Protein 6W2O (pdb70)

Solvent-accessible surface area: 13894 Å² total; per-residue (Å²): 89,118,50,160,32,59,58,0,12,80,1,0,29,113,34,84,14,78,1,0,0,0,2,0,27,126,2,14,4,139,4,0,61,35,20,116,64,13,94,82,191,32,46,43,43,41,28,0,4,75,59,24,108,36,0,9,82,0,2,37,9,0,24,184,108,6,65,4,1,0,0,23,4,19,16,33,26,2,7,0,0,25,29,24,44,11,89,16,65,76,48,116,91,56,33,32,72,9,138,84,37,1,94,80,102,62,9,8,85,171,18,64,62,10,87,20,92,141,65,0,10,38,3,0,63,1,0,98,65,0,87,186,99,8,73,5,74,6,0,0,0,0,18,0,0,0,0,0,0,0,0,0,32,0,0,31,7,4,48,33,109,92,4,59,113,0,62,46,18,4,125,105,114,51,140,5,0,34,115,0,0,34,26,0,1,78,0,0,37,37,1,0,23,18,0,80,93,9,10,4,25,0,0,1,0,28,9,32,56,2,48,44,14,55,89,56,37,5,137,60,6,1,28,105,2,1,52,105,0,10,126,47,9,126,30,39,155,35,82,84,46,13,0,0,0,5,15,8,72,56,13,10,90,27,2,111,42,11,5,111,6,50,6,10,0,1,3,3,10,102,90,22,81,2,56,46,0,12,168,84,0,50,33,81,2,0,0,4,0,8,1,40,7,76,24,1,115,36,59,65,121,42,0,40,64,13,0,20,126,2,3,61,33,4,10,78,28,41,86,56,44,60,36,2,2,0,0,3,2,3,90,5,3,34,63,107,8,64,26,57,32,0,57,44,0,0,67,15,0,26,70,73,0,105,125

Structure (mmCIF, N/CA/C/O backbone):
data_6W2O
#
_entry.id   6W2O
#
_cell.length_a   103.690
_cell.length_b   103.690
_cell.length_c   74.720
_cell.angle_alpha   90.000
_cell.angle_beta   90.000
_cell.angle_gamma   120.000
#
_symmetry.space_group_name_H-M   'P 31 2 1'
#
loop_
_entity.id
_entity.type
_entity.pdbx_description
1 polymer 'Uroporphyrinogen decarboxylase'
2 non-polymer 1,2-ETHANEDIOL
3 non-polymer 'SULFATE ION'
4 non-polymer 'CHLORIDE ION'
5 water water
#
loop_
_atom_site.group_PDB
_atom_site.id
_atom_site.type_symbol
_atom_site.label_atom_id
_atom_site.label_alt_id
_atom_site.label_comp_id
_atom_site.label_asym_id
_atom_site.label_entity_id
_atom_site.label_seq_id
_atom_site.pdbx_PDB_ins_code
_atom_site.Cartn_x
_atom_site.Cartn_y
_atom_site.Cartn_z
_atom_site.occupancy
_atom_site.B_iso_or_equiv
_atom_site.auth_seq_id
_atom_site.auth_comp_id
_atom_site.auth_asym_id
_atom_site.auth_atom_id
_atom_site.pdbx_PDB_model_num
ATOM 1 N N . SER A 1 11 ? 16.209 -50.161 16.135 1.00 69.77 3 SER A N 1
ATOM 2 C CA . SER A 1 11 ? 16.983 -49.907 14.926 1.00 68.23 3 SER A CA 1
ATOM 3 C C . SER A 1 11 ? 16.850 -48.455 14.491 1.00 63.76 3 SER A C 1
ATOM 4 O O . SER A 1 11 ? 15.744 -47.916 14.448 1.00 60.50 3 SER A O 1
ATOM 7 N N . PRO A 1 12 ? 17.975 -47.820 14.167 1.00 48.22 4 PRO A N 1
ATOM 8 C CA . PRO A 1 12 ? 17.921 -46.426 13.715 1.00 45.55 4 PRO A CA 1
ATOM 9 C C . PRO A 1 12 ? 17.203 -46.302 12.380 1.00 45.56 4 PRO A C 1
ATOM 10 O O . PRO A 1 12 ? 17.305 -47.172 11.510 1.00 36.12 4 PRO A O 1
ATOM 14 N N . LEU A 1 13 ? 16.470 -45.203 12.233 1.00 43.01 5 LEU A N 1
ATOM 15 C CA . LEU A 1 13 ? 15.705 -44.937 11.021 1.00 41.00 5 LEU A CA 1
ATOM 16 C C . LEU A 1 13 ? 16.651 -44.590 9.876 1.00 39.81 5 LEU A C 1
ATOM 17 O O . LEU A 1 13 ? 17.456 -43.658 9.990 1.00 38.91 5 LEU A O 1
ATOM 22 N N . ARG A 1 14 ? 16.556 -45.339 8.774 1.00 32.40 6 ARG A N 1
ATOM 23 C CA . ARG A 1 14 ? 17.466 -45.159 7.646 1.00 35.47 6 ARG A CA 1
ATOM 24 C C . ARG A 1 14 ? 16.938 -44.183 6.603 1.00 35.84 6 ARG A C 1
ATOM 25 O O . ARG A 1 14 ? 17.734 -43.520 5.925 1.00 48.72 6 ARG A O 1
ATOM 33 N N . ASN A 1 15 ? 15.621 -44.079 6.456 1.00 31.35 7 ASN A N 1
ATOM 34 C CA . ASN A 1 15 ? 14.986 -43.099 5.582 1.00 23.66 7 ASN A CA 1
ATOM 35 C C . ASN A 1 15 ? 14.086 -42.255 6.472 1.00 25.85 7 ASN A C 1
ATOM 36 O O . ASN A 1 15 ? 13.036 -42.730 6.914 1.00 29.56 7 ASN A O 1
ATOM 41 N N . ASP A 1 16 ? 14.496 -41.011 6.739 1.00 23.03 8 ASP A N 1
ATOM 42 C CA . ASP A 1 16 ? 13.660 -40.081 7.490 1.00 28.90 8 ASP A CA 1
ATOM 43 C C . ASP A 1 16 ? 13.251 -38.876 6.642 1.00 29.52 8 ASP A C 1
ATOM 44 O O . ASP A 1 16 ? 12.976 -37.800 7.174 1.00 27.59 8 ASP A O 1
ATOM 49 N N . ARG A 1 17 ? 13.201 -39.055 5.317 1.00 22.59 9 ARG A N 1
ATOM 50 C CA . ARG A 1 17 ? 12.727 -38.004 4.417 1.00 22.44 9 ARG A CA 1
ATOM 51 C C . ARG A 1 17 ? 11.414 -37.408 4.881 1.00 23.68 9 ARG A C 1
ATOM 52 O O . ARG A 1 17 ? 11.237 -36.184 4.874 1.00 21.99 9 ARG A O 1
ATOM 60 N N . LEU A 1 18 ? 10.443 -38.278 5.187 1.00 20.08 10 LEU A N 1
ATOM 61 C CA . LEU A 1 18 ? 9.132 -37.814 5.617 1.00 20.51 10 LEU A CA 1
ATOM 62 C C . LEU A 1 18 ? 9.256 -36.873 6.805 1.00 23.47 10 LEU A C 1
ATOM 63 O O . LEU A 1 18 ? 8.691 -35.774 6.801 1.00 22.77 10 LEU A O 1
ATOM 68 N N . LEU A 1 19 ? 10.005 -37.291 7.832 1.00 21.06 11 LEU A N 1
ATOM 69 C CA . LEU A 1 19 ? 10.057 -36.512 9.062 1.00 21.86 11 LEU A CA 1
ATOM 70 C C . LEU A 1 19 ? 10.738 -35.169 8.835 1.00 23.98 11 LEU A C 1
ATOM 71 O O . LEU A 1 19 ? 10.271 -34.142 9.336 1.00 25.02 11 LEU A O 1
ATOM 76 N N . ARG A 1 20 ? 11.828 -35.156 8.064 1.00 21.36 12 ARG A N 1
ATOM 77 C CA . ARG A 1 20 ? 12.507 -33.902 7.762 1.00 22.25 12 ARG A CA 1
ATOM 78 C C . ARG A 1 20 ? 11.598 -32.954 6.987 1.00 22.29 12 ARG A C 1
ATOM 79 O O . ARG A 1 20 ? 11.507 -31.765 7.312 1.00 21.99 12 ARG A O 1
ATOM 87 N N . ALA A 1 21 ? 10.913 -33.464 5.960 1.00 21.91 13 ALA A N 1
ATOM 88 C CA . ALA A 1 21 ? 10.009 -32.615 5.186 1.00 21.63 13 ALA A CA 1
ATOM 89 C C . ALA A 1 21 ? 8.887 -32.048 6.052 1.00 20.09 13 ALA A C 1
ATOM 90 O O . ALA A 1 21 ? 8.549 -30.866 5.936 1.00 20.56 13 ALA A O 1
ATOM 92 N N . LEU A 1 22 ? 8.295 -32.876 6.921 1.00 18.35 14 LEU A N 1
ATOM 93 C CA . LEU A 1 22 ? 7.257 -32.377 7.820 1.00 21.31 14 LEU A CA 1
ATOM 94 C C . LEU A 1 22 ? 7.771 -31.294 8.762 1.00 23.99 14 LEU A C 1
ATOM 95 O O . LEU A 1 22 ? 6.972 -30.494 9.260 1.00 22.46 14 LEU A O 1
ATOM 100 N N . ARG A 1 23 ? 9.077 -31.253 9.026 1.00 21.07 15 ARG A N 1
ATOM 101 C CA . ARG A 1 23 ? 9.684 -30.216 9.850 1.00 24.62 15 ARG A CA 1
ATOM 102 C C . ARG A 1 23 ? 10.255 -29.069 9.023 1.00 26.81 15 ARG A C 1
ATOM 103 O O . ARG A 1 23 ? 10.966 -28.214 9.569 1.00 28.37 15 ARG A O 1
ATOM 111 N N . ARG A 1 24 ? 9.969 -29.042 7.718 1.00 25.98 16 ARG A N 1
ATOM 112 C CA . ARG A 1 24 ? 10.485 -28.022 6.806 1.00 26.38 16 ARG A CA 1
ATOM 113 C C . ARG A 1 24 ? 12.013 -28.007 6.787 1.00 25.87 16 ARG A C 1
ATOM 114 O O . ARG A 1 24 ? 12.638 -26.959 6.619 1.00 29.73 16 ARG A O 1
ATOM 122 N N . GLU A 1 25 ? 12.631 -29.210 6.938 1.00 25.56 17 GLU A N 1
ATOM 123 C CA . GLU A 1 25 ? 14.070 -29.390 6.841 1.00 26.71 17 GLU A CA 1
ATOM 124 C C . GLU A 1 25 ? 14.440 -29.968 5.477 1.00 26.11 17 GLU A C 1
ATOM 125 O O . GLU A 1 25 ? 13.675 -30.755 4.908 1.00 25.57 17 GLU A O 1
ATOM 131 N N . PRO A 1 26 ? 15.599 -29.597 4.925 1.00 24.64 18 PRO A N 1
ATOM 132 C CA . PRO A 1 26 ? 15.917 -29.982 3.541 1.00 25.05 18 PRO A CA 1
ATOM 133 C C . PRO A 1 26 ? 16.109 -31.483 3.377 1.00 27.19 18 PRO A C 1
ATOM 134 O O . PRO A 1 26 ? 16.636 -32.168 4.257 1.00 28.09 18 PRO A O 1
ATOM 138 N N . VAL A 1 27 ? 15.680 -31.993 2.217 1.00 22.50 19 VAL A N 1
ATOM 139 C CA . VAL A 1 27 ? 15.815 -33.410 1.888 1.00 23.22 19 VAL A CA 1
ATOM 140 C C . VAL A 1 27 ? 16.369 -33.560 0.475 1.00 23.60 19 VAL A C 1
ATOM 141 O O . VAL A 1 27 ? 16.449 -32.603 -0.294 1.00 25.00 19 VAL A O 1
ATOM 145 N N . ASP A 1 28 ? 16.727 -34.804 0.134 1.00 21.76 20 ASP A N 1
ATOM 146 C CA . ASP A 1 28 ? 17.363 -35.082 -1.150 1.00 24.08 20 ASP A CA 1
ATOM 147 C C . ASP A 1 28 ? 16.347 -35.193 -2.278 1.00 22.25 20 ASP A C 1
ATOM 148 O O . ASP A 1 28 ? 16.674 -34.929 -3.440 1.00 22.39 20 ASP A O 1
ATOM 153 N N . CYS A 1 29 ? 15.127 -35.597 -1.956 1.00 20.83 21 CYS A N 1
ATOM 154 C CA . CYS A 1 29 ? 14.018 -35.561 -2.896 1.00 23.97 21 CYS A CA 1
ATOM 155 C C . CYS A 1 29 ? 12.749 -35.594 -2.063 1.00 20.37 21 CYS A C 1
ATOM 156 O O . CYS A 1 29 ? 12.781 -35.846 -0.854 1.00 20.84 21 CYS A O 1
ATOM 159 N N . THR A 1 30 ? 11.637 -35.325 -2.712 1.00 17.73 22 THR A N 1
ATOM 160 C CA . THR A 1 30 ? 10.403 -35.142 -1.964 1.00 17.27 22 THR A CA 1
ATOM 161 C C . THR A 1 30 ? 9.844 -36.496 -1.561 1.00 19.32 22 THR A C 1
ATOM 162 O O . THR A 1 30 ? 9.748 -37.392 -2.404 1.00 18.21 22 THR A O 1
ATOM 166 N N . PRO A 1 31 ? 9.490 -36.689 -0.293 1.00 14.96 23 PRO A N 1
ATOM 167 C CA . PRO A 1 31 ? 8.913 -37.969 0.116 1.00 15.53 23 PRO A CA 1
ATOM 168 C C . PRO A 1 31 ? 7.479 -38.099 -0.362 1.00 17.71 23 PRO A C 1
ATOM 169 O O . PRO A 1 31 ? 6.775 -37.102 -0.561 1.00 17.61 23 PRO A O 1
ATOM 173 N N . VAL A 1 32 ? 7.041 -39.349 -0.524 1.00 16.10 24 VAL A N 1
ATOM 174 C CA . VAL A 1 32 ? 5.663 -39.632 -0.917 1.00 13.61 24 VAL A CA 1
ATOM 175 C C . VAL A 1 32 ? 5.128 -40.805 -0.111 1.00 15.74 24 VAL A C 1
ATOM 176 O O . VAL A 1 32 ? 5.810 -41.817 0.081 1.00 16.58 24 VAL A O 1
ATOM 180 N N . TRP A 1 33 ? 3.896 -40.657 0.368 1.00 15.19 25 TRP A N 1
ATOM 181 C CA . TRP A 1 33 ? 3.078 -41.790 0.778 1.00 13.91 25 TRP A CA 1
ATOM 182 C C . TRP A 1 33 ? 1.673 -41.504 0.277 1.00 14.47 25 TRP A C 1
ATOM 183 O O . TRP A 1 33 ? 1.384 -40.394 -0.158 1.00 15.17 25 TRP A O 1
ATOM 194 N N . LEU A 1 34 ? 0.814 -42.525 0.261 1.00 14.56 26 LEU A N 1
ATOM 195 C CA . LEU A 1 34 ? -0.469 -42.410 -0.433 1.00 14.19 26 LEU A CA 1
ATOM 196 C C . LEU A 1 34 ? -1.611 -42.832 0.471 1.00 14.29 26 LEU A C 1
ATOM 197 O O . LEU A 1 34 ? -1.578 -43.920 1.055 1.00 16.62 26 LEU A O 1
ATOM 202 N N . MET A 1 35 ? -2.649 -42.004 0.534 1.00 16.87 27 MET A N 1
ATOM 203 C CA A MET A 1 35 ? -3.842 -42.345 1.306 0.63 17.27 27 MET A CA 1
ATOM 204 C CA B MET A 1 35 ? -3.791 -42.378 1.349 0.37 17.05 27 MET A CA 1
ATOM 205 C C . MET A 1 35 ? -4.417 -43.665 0.816 1.00 15.49 27 MET A C 1
ATOM 206 O O . MET A 1 35 ? -4.580 -43.857 -0.398 1.00 16.30 27 MET A O 1
ATOM 215 N N . ARG A 1 36 ? -4.713 -44.565 1.753 1.00 16.68 28 ARG A N 1
ATOM 216 C CA . ARG A 1 36 ? -5.244 -45.903 1.475 1.00 15.90 28 ARG A CA 1
ATOM 217 C C . ARG A 1 36 ? -4.251 -46.720 0.655 1.00 14.54 28 ARG A C 1
ATOM 218 O O . ARG A 1 36 ? -4.636 -47.585 -0.136 1.00 17.41 28 ARG A O 1
ATOM 226 N N . GLN A 1 37 ? -2.951 -46.494 0.881 1.00 14.86 29 GLN A N 1
ATOM 227 C CA . GLN A 1 37 ? -1.963 -47.353 0.228 1.00 12.81 29 GLN A CA 1
ATOM 228 C C . GLN A 1 37 ? -2.105 -48.821 0.631 1.00 15.41 29 GLN A C 1
ATOM 229 O O . GLN A 1 37 ? -1.693 -49.698 -0.135 1.00 16.61 29 GLN A O 1
ATOM 235 N N . ALA A 1 38 ? -2.699 -49.117 1.791 1.00 15.01 30 ALA A N 1
ATOM 236 C CA . ALA A 1 38 ? -3.208 -50.454 2.082 1.00 15.00 30 ALA A CA 1
ATOM 237 C C . ALA A 1 38 ? -4.690 -50.465 1.741 1.00 16.11 30 ALA A C 1
ATOM 238 O O . ALA A 1 38 ? -5.494 -49.810 2.417 1.00 19.52 30 ALA A O 1
ATOM 240 N N . GLY A 1 39 ? -5.051 -51.174 0.677 1.00 14.55 31 GLY A N 1
ATOM 241 C CA . GLY A 1 39 ? -6.434 -51.174 0.236 1.00 16.01 31 GLY A CA 1
ATOM 242 C C . GLY A 1 39 ? -6.657 -52.191 -0.856 1.00 16.03 31 GLY A C 1
ATOM 243 O O . GLY A 1 39 ? -5.726 -52.848 -1.329 1.00 16.02 31 GLY A O 1
ATOM 244 N N . ARG A 1 40 ? -7.925 -52.285 -1.272 1.00 15.29 32 ARG A N 1
ATOM 245 C CA . ARG A 1 40 ? -8.382 -53.313 -2.190 1.00 16.13 32 ARG A CA 1
ATOM 246 C C . ARG A 1 40 ? -7.794 -53.202 -3.587 1.00 16.84 32 ARG A C 1
ATOM 247 O O . ARG A 1 40 ? -7.940 -54.155 -4.355 1.00 18.06 32 ARG A O 1
ATOM 255 N N . TYR A 1 41 ? -7.158 -52.088 -3.958 1.00 14.77 33 TYR A N 1
ATOM 256 C CA . TYR A 1 41 ? -6.481 -52.069 -5.250 1.00 16.33 33 TYR A CA 1
ATOM 257 C C . TYR A 1 41 ? -5.324 -53.062 -5.285 1.00 18.18 33 TYR A C 1
ATOM 258 O O . TYR A 1 41 ? -4.841 -53.393 -6.374 1.00 19.29 33 TYR A O 1
ATOM 267 N N . LEU A 1 42 ? -4.872 -53.543 -4.123 1.00 15.22 34 LEU A N 1
ATOM 268 C CA . LEU A 1 42 ? -3.851 -54.587 -4.063 1.00 15.46 34 LEU A CA 1
ATOM 269 C C . LEU A 1 42 ? -4.500 -55.965 -4.008 1.00 14.09 34 LEU A C 1
ATOM 270 O O . LEU A 1 42 ? -5.289 -56.233 -3.084 1.00 14.59 34 LEU A O 1
ATOM 275 N N . PRO A 1 43 ? -4.203 -56.862 -4.947 1.00 13.50 35 PRO A N 1
ATOM 276 C CA . PRO A 1 43 ? -4.720 -58.236 -4.841 1.00 15.33 35 PRO A CA 1
ATOM 277 C C . PRO A 1 43 ? -4.409 -58.893 -3.510 1.00 14.70 35 PRO A C 1
ATOM 278 O O . PRO A 1 43 ? -5.245 -59.641 -2.982 1.00 16.43 35 PRO A O 1
ATOM 282 N N . GLU A 1 44 ? -3.234 -58.615 -2.934 1.00 15.35 36 GLU A N 1
ATOM 283 C CA . GLU A 1 44 ? -2.876 -59.282 -1.687 1.00 14.99 36 GLU A CA 1
ATOM 284 C C . GLU A 1 44 ? -3.689 -58.761 -0.516 1.00 14.87 36 GLU A C 1
ATOM 285 O O . GLU A 1 44 ? -3.903 -59.499 0.456 1.00 15.55 36 GLU A O 1
ATOM 291 N N . TYR A 1 45 ? -4.155 -57.511 -0.583 1.00 13.58 37 TYR A N 1
ATOM 292 C CA . TYR A 1 45 ? -5.090 -57.024 0.423 1.00 13.37 37 TYR A CA 1
ATOM 293 C C . TYR A 1 45 ? -6.395 -57.786 0.329 1.00 15.53 37 TYR A C 1
ATOM 294 O O . TYR A 1 45 ? -6.946 -58.213 1.345 1.00 15.91 37 TYR A O 1
ATOM 303 N N . ARG A 1 46 ? -6.911 -57.956 -0.889 1.00 14.08 38 ARG A N 1
ATOM 304 C CA A ARG A 1 46 ? -8.153 -58.697 -1.047 0.57 12.61 38 ARG A CA 1
ATOM 305 C CA B ARG A 1 46 ? -8.153 -58.700 -1.051 0.43 13.63 38 ARG A CA 1
ATOM 306 C C . ARG A 1 46 ? -7.998 -60.125 -0.539 1.00 15.60 38 ARG A C 1
ATOM 307 O O . ARG A 1 46 ? -8.908 -60.668 0.095 1.00 16.20 38 ARG A O 1
ATOM 322 N N . ALA A 1 47 ? -6.837 -60.739 -0.790 1.00 15.51 39 ALA A N 1
ATOM 323 C CA . ALA A 1 47 ? -6.605 -62.104 -0.316 1.00 16.03 39 ALA A CA 1
ATOM 324 C C . ALA A 1 47 ? -6.584 -62.169 1.206 1.00 16.06 39 ALA A C 1
ATOM 325 O O . ALA A 1 47 ? -7.198 -63.058 1.808 1.00 17.59 39 ALA A O 1
ATOM 327 N N . THR A 1 48 ? -5.880 -61.232 1.845 1.00 15.60 40 THR A N 1
ATOM 328 C CA . THR A 1 48 ? -5.852 -61.193 3.303 1.00 16.36 40 THR A CA 1
ATOM 329 C C . THR A 1 48 ? -7.244 -60.967 3.865 1.00 16.01 40 THR A C 1
ATOM 330 O O . THR A 1 48 ? -7.644 -61.624 4.837 1.00 17.35 40 THR A O 1
ATOM 334 N N . ARG A 1 49 ? -8.005 -60.057 3.248 1.00 14.38 41 ARG A N 1
ATOM 335 C CA . ARG A 1 49 ? -9.355 -59.762 3.713 1.00 14.26 41 ARG A CA 1
ATOM 336 C C . ARG A 1 49 ? -10.270 -60.978 3.579 1.00 16.58 41 ARG A C 1
ATOM 337 O O . ARG A 1 49 ? -11.075 -61.250 4.478 1.00 18.47 41 ARG A O 1
ATOM 345 N N . ALA A 1 50 ? -10.151 -61.739 2.486 1.00 16.28 42 ALA A N 1
ATOM 346 C CA . ALA A 1 50 ? -11.000 -62.916 2.315 1.00 16.52 42 ALA A CA 1
ATOM 347 C C . ALA A 1 50 ? -10.694 -63.980 3.356 1.00 19.02 42 ALA A C 1
ATOM 348 O O . ALA A 1 50 ? -11.602 -64.677 3.834 1.00 19.65 42 ALA A O 1
ATOM 350 N N . LYS A 1 51 ? -9.418 -64.125 3.706 1.00 16.70 43 LYS A N 1
ATOM 351 C CA . LYS A 1 51 ? -9.015 -65.123 4.690 1.00 17.82 43 LYS A CA 1
ATOM 352 C C . LYS A 1 51 ? -9.376 -64.685 6.100 1.00 17.61 43 LYS A C 1
ATOM 353 O O . LYS A 1 51 ? -9.802 -65.511 6.920 1.00 18.79 43 LYS A O 1
ATOM 359 N N . ALA A 1 52 ? -9.205 -63.394 6.405 1.00 14.97 44 ALA A N 1
ATOM 360 C CA . ALA A 1 52 ? -9.493 -62.915 7.756 1.00 17.17 44 ALA A CA 1
ATOM 361 C C . ALA A 1 52 ? -10.995 -62.868 8.009 1.00 17.17 44 ALA A C 1
ATOM 362 O O . ALA A 1 52 ? -11.477 -63.362 9.032 1.00 17.11 44 ALA A O 1
ATOM 364 N N . GLY A 1 53 ? -11.753 -62.258 7.101 1.00 18.04 45 GLY A N 1
ATOM 365 C CA . GLY A 1 53 ? -13.198 -62.387 7.088 1.00 15.80 45 GLY A CA 1
ATOM 366 C C . GLY A 1 53 ? -13.977 -61.099 7.202 1.00 19.26 45 GLY A C 1
ATOM 367 O O . GLY A 1 53 ? -15.187 -61.101 6.922 1.00 20.97 45 GLY A O 1
ATOM 368 N N . SER A 1 54 ? -13.343 -60.012 7.625 1.00 16.28 46 SER A N 1
ATOM 369 C CA . SER A 1 54 ? -14.020 -58.731 7.790 1.00 18.44 46 SER A CA 1
ATOM 370 C C . SER A 1 54 ? -12.944 -57.687 8.014 1.00 16.07 46 SER A C 1
ATOM 371 O O . SER A 1 54 ? -11.790 -58.016 8.298 1.00 15.31 46 SER A O 1
ATOM 374 N N . PHE A 1 55 ? -13.337 -56.415 7.890 1.00 17.30 47 PHE A N 1
ATOM 375 C CA . PHE A 1 55 ? -12.416 -55.340 8.232 1.00 15.86 47 PHE A CA 1
ATOM 376 C C . PHE A 1 55 ? -11.964 -55.444 9.690 1.00 14.92 47 PHE A C 1
ATOM 377 O O . PHE A 1 55 ? -10.769 -55.341 9.983 1.00 15.36 47 PHE A O 1
ATOM 385 N N . LEU A 1 56 ? -12.909 -55.647 10.615 1.00 14.95 48 LEU A N 1
ATOM 386 C CA . LEU A 1 56 ? -12.536 -55.732 12.026 1.00 15.65 48 LEU A CA 1
ATOM 387 C C . LEU A 1 56 ? -11.658 -56.946 12.319 1.00 15.85 48 LEU A C 1
ATOM 388 O O . LEU A 1 56 ? -10.796 -56.879 13.200 1.00 16.28 48 LEU A O 1
ATOM 393 N N . ALA A 1 57 ? -11.849 -58.057 11.601 1.00 15.45 49 ALA A N 1
ATOM 394 C CA . ALA A 1 57 ? -10.963 -59.204 11.798 1.00 13.60 49 ALA A CA 1
ATOM 395 C C . ALA A 1 57 ? -9.519 -58.884 11.423 1.00 14.19 49 ALA A C 1
ATOM 396 O O . ALA A 1 57 ? -8.590 -59.539 11.922 1.00 16.94 49 ALA A O 1
ATOM 398 N N . MET A 1 58 ? -9.305 -57.903 10.547 1.00 14.75 50 MET A N 1
ATOM 399 C CA . MET A 1 58 ? -7.951 -57.460 10.246 1.00 15.56 50 MET A CA 1
ATOM 400 C C . MET A 1 58 ? -7.477 -56.388 11.217 1.00 14.78 50 MET A C 1
ATOM 401 O O . MET A 1 58 ? -6.361 -56.470 11.750 1.00 16.94 50 MET A O 1
ATOM 406 N N . ALA A 1 59 ? -8.321 -55.381 11.468 1.00 14.32 51 ALA A N 1
ATOM 407 C CA . ALA A 1 59 ? -7.905 -54.224 12.256 1.00 14.14 51 ALA A CA 1
ATOM 408 C C . ALA A 1 59 ? -7.701 -54.550 13.735 1.00 16.18 51 ALA A C 1
ATOM 409 O O . ALA A 1 59 ? 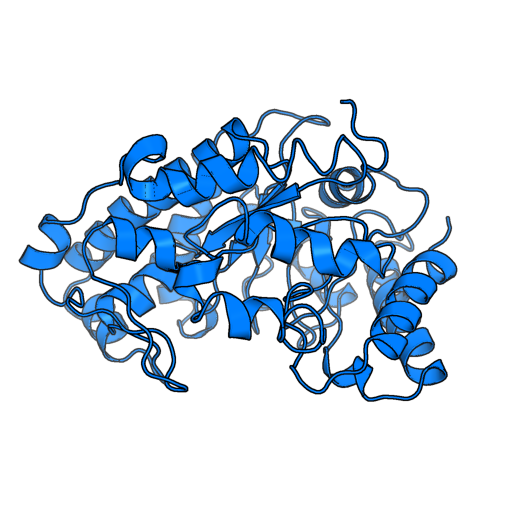-6.872 -53.909 14.388 1.00 17.06 51 ALA A O 1
ATOM 411 N N . LYS A 1 60 ? -8.413 -55.536 14.276 1.00 16.02 52 LYS A N 1
ATOM 412 C CA . LYS A 1 60 ? -8.314 -55.842 15.699 1.00 14.83 52 LYS A CA 1
ATOM 413 C C . LYS A 1 60 ? -7.325 -56.955 15.995 1.00 16.14 52 LYS A C 1
ATOM 414 O O . LYS A 1 60 ? -7.248 -57.410 17.142 1.00 16.18 52 LYS A O 1
ATOM 420 N N . ASN A 1 61 ? -6.558 -57.393 15.001 1.00 16.16 53 ASN A N 1
ATOM 421 C CA A ASN A 1 61 ? -5.583 -58.452 15.211 0.74 15.30 53 ASN A CA 1
ATOM 422 C CA B ASN A 1 61 ? -5.588 -58.481 15.144 0.26 16.57 53 ASN A CA 1
ATOM 423 C C . ASN A 1 61 ? -4.213 -57.943 14.772 1.00 16.40 53 ASN A C 1
ATOM 424 O O . ASN A 1 61 ? -3.938 -57.793 13.566 1.00 17.15 53 ASN A O 1
ATOM 433 N N . PRO A 1 62 ? -3.336 -57.629 15.740 1.00 15.57 54 PRO A N 1
ATOM 434 C CA . PRO A 1 62 ? -2.085 -56.912 15.422 1.00 15.71 54 PRO A CA 1
ATOM 435 C C . PRO A 1 62 ? -1.257 -57.512 14.309 1.00 18.95 54 PRO A C 1
ATOM 436 O O . PRO A 1 62 ? -0.725 -56.754 13.483 1.00 17.50 54 PRO A O 1
ATOM 440 N N . GLU A 1 63 ? -1.128 -58.837 14.253 1.00 16.67 55 GLU A N 1
ATOM 441 C CA A GLU A 1 63 ? -0.297 -59.427 13.213 0.45 15.62 55 GLU A CA 1
ATOM 442 C CA B GLU A 1 63 ? -0.311 -59.448 13.210 0.55 15.93 55 GLU A CA 1
ATOM 443 C C . GLU A 1 63 ? -0.897 -59.214 11.826 1.00 17.16 55 GLU A C 1
ATOM 444 O O . GLU A 1 63 ? -0.144 -59.061 10.857 1.00 18.12 55 GLU A O 1
ATOM 455 N N . ILE A 1 64 ? -2.229 -59.181 11.709 1.00 16.42 56 ILE A N 1
ATOM 456 C CA . ILE A 1 64 ? -2.856 -58.941 10.410 1.00 15.53 56 ILE A CA 1
ATOM 457 C C . ILE A 1 64 ? -2.813 -57.465 10.053 1.00 16.38 56 ILE A C 1
ATOM 458 O O . ILE A 1 64 ? -2.536 -57.100 8.902 1.00 14.75 56 ILE A O 1
ATOM 463 N N . ALA A 1 65 ? -3.092 -56.587 11.020 1.00 16.10 57 ALA A N 1
ATOM 464 C CA . ALA A 1 65 ? -2.939 -55.160 10.757 1.00 13.15 57 ALA A CA 1
ATOM 465 C C . ALA A 1 65 ? -1.515 -54.845 10.316 1.00 16.44 57 ALA A C 1
ATOM 466 O O . ALA A 1 65 ? -1.305 -54.038 9.399 1.00 16.75 57 ALA A O 1
ATOM 468 N N . CYS A 1 66 ? -0.523 -55.486 10.942 1.00 15.88 58 CYS A N 1
ATOM 469 C CA . CYS A 1 66 ? 0.867 -55.290 10.535 1.00 13.85 58 CYS A CA 1
ATOM 470 C C . CYS A 1 66 ? 1.094 -55.776 9.107 1.00 17.58 58 CYS A C 1
ATOM 471 O O . CYS A 1 66 ? 1.681 -55.061 8.285 1.00 16.09 58 CYS A O 1
ATOM 474 N N . GLU A 1 67 ? 0.653 -57.003 8.809 1.00 15.98 59 GLU A N 1
ATOM 475 C CA . GLU A 1 67 ? 0.745 -57.555 7.453 1.00 16.20 59 GLU A CA 1
ATOM 476 C C . GLU A 1 67 ? 0.185 -56.586 6.418 1.00 15.96 59 GLU A C 1
ATOM 477 O O . GLU A 1 67 ? 0.838 -56.283 5.410 1.00 16.21 59 GLU A O 1
ATOM 483 N N . VAL A 1 68 ? -1.032 -56.088 6.657 1.00 14.71 60 VAL A N 1
ATOM 484 C CA . VAL A 1 68 ? -1.691 -55.201 5.701 1.00 14.83 60 VAL A CA 1
ATOM 485 C C . VAL A 1 68 ? -0.929 -53.883 5.564 1.00 14.95 60 VAL A C 1
ATOM 486 O O . VAL A 1 68 ? -0.779 -53.351 4.455 1.00 15.85 60 VAL A O 1
ATOM 490 N N . THR A 1 69 ? -0.445 -53.334 6.689 1.00 15.06 61 THR A N 1
ATOM 491 C CA . THR A 1 69 ? 0.317 -52.085 6.663 1.00 14.56 61 THR A CA 1
ATOM 492 C C . THR A 1 69 ? 1.555 -52.217 5.791 1.00 15.79 61 THR A C 1
ATOM 493 O O . THR A 1 69 ? 1.906 -51.287 5.048 1.00 14.99 61 THR A O 1
ATOM 497 N N . LEU A 1 70 ? 2.218 -53.370 5.853 1.00 14.72 62 LEU A N 1
ATOM 498 C CA . LEU A 1 70 ? 3.479 -53.551 5.146 1.00 15.47 62 LEU A CA 1
ATOM 499 C C . LEU A 1 70 ? 3.281 -53.950 3.690 1.00 17.76 62 LEU A C 1
ATOM 500 O O . LEU A 1 70 ? 4.244 -53.867 2.920 1.00 16.56 62 LEU A O 1
ATOM 505 N N . GLN A 1 71 ? 2.072 -54.369 3.295 1.00 14.12 63 GLN A N 1
ATOM 506 C CA . GLN A 1 71 ? 1.884 -54.879 1.934 1.00 14.57 63 GLN A CA 1
ATOM 507 C C . GLN A 1 71 ? 2.291 -53.882 0.863 1.00 15.59 63 GLN A C 1
ATOM 508 O O . GLN A 1 71 ? 3.041 -54.270 -0.050 1.00 14.53 63 GLN A O 1
ATOM 514 N N . PRO A 1 72 ? 1.861 -52.620 0.888 1.00 14.74 64 PRO A N 1
ATOM 515 C CA . PRO A 1 72 ? 2.284 -51.712 -0.192 1.00 14.58 64 PRO A CA 1
ATOM 516 C C . PRO A 1 72 ? 3.784 -51.534 -0.258 1.00 15.83 64 PRO A C 1
ATOM 517 O O . PRO A 1 72 ? 4.317 -51.335 -1.357 1.00 14.94 64 PRO A O 1
ATOM 521 N N . LEU A 1 73 ? 4.485 -51.617 0.875 1.00 15.60 65 LEU A N 1
ATOM 522 C CA . LEU A 1 73 ? 5.936 -51.445 0.874 1.00 15.52 65 LEU A CA 1
ATOM 523 C C . LEU A 1 73 ? 6.670 -52.636 0.271 1.00 16.42 65 LEU A C 1
ATOM 524 O O . LEU A 1 73 ? 7.874 -52.532 -0.002 1.00 19.94 65 LEU A O 1
ATOM 529 N N . ARG A 1 74 ? 5.987 -53.762 0.069 1.00 16.33 66 ARG A N 1
ATOM 530 C CA . ARG A 1 74 ? 6.575 -54.896 -0.621 1.00 14.53 66 ARG A CA 1
ATOM 531 C C . ARG A 1 74 ? 6.598 -54.704 -2.124 1.00 15.07 66 ARG A C 1
ATOM 532 O O . ARG A 1 74 ? 7.306 -55.455 -2.809 1.00 17.59 66 ARG A O 1
ATOM 540 N N . ARG A 1 75 ? 5.856 -53.721 -2.639 1.00 13.92 67 ARG A N 1
ATOM 541 C CA . ARG A 1 75 ? 5.867 -53.363 -4.054 1.00 16.62 67 ARG A CA 1
ATOM 542 C C . ARG A 1 75 ? 6.576 -52.045 -4.316 1.00 14.83 67 ARG A C 1
ATOM 543 O O . ARG A 1 75 ? 7.436 -51.965 -5.198 1.00 17.57 67 ARG A O 1
ATOM 551 N N . PHE A 1 76 ? 6.206 -50.983 -3.569 1.00 14.53 68 PHE A N 1
ATOM 552 C CA . PHE A 1 76 ? 6.520 -49.603 -3.918 1.00 14.78 68 PHE A CA 1
ATOM 553 C C . PHE A 1 76 ? 7.508 -48.987 -2.935 1.00 16.90 68 PHE A C 1
ATOM 554 O O . PHE A 1 76 ? 7.386 -49.202 -1.723 1.00 16.71 68 PHE A O 1
ATOM 562 N N . PRO A 1 77 ? 8.430 -48.155 -3.409 1.00 14.92 69 PRO A N 1
ATOM 563 C CA . PRO A 1 77 ? 9.384 -47.481 -2.509 1.00 16.26 69 PRO A CA 1
ATOM 564 C C . PRO A 1 77 ? 8.797 -46.225 -1.872 1.00 16.57 69 PRO A C 1
ATOM 565 O O . PRO A 1 77 ? 9.329 -45.118 -2.000 1.00 15.85 69 PRO A O 1
ATOM 569 N N . LEU A 1 78 ? 7.669 -46.403 -1.190 1.00 16.06 70 LEU A N 1
ATOM 570 C CA . LEU A 1 78 ? 7.028 -45.329 -0.444 1.00 14.23 70 LEU A CA 1
ATOM 571 C C . LEU A 1 78 ? 7.914 -44.910 0.724 1.00 15.19 70 LEU A C 1
ATOM 572 O O . LEU A 1 78 ? 8.725 -45.688 1.232 1.00 17.60 70 LEU A O 1
ATOM 577 N N . ASP A 1 79 ? 7.767 -43.652 1.144 1.00 14.52 71 ASP A N 1
ATOM 578 C CA . ASP A 1 79 ? 8.612 -43.092 2.189 1.00 13.47 71 ASP A CA 1
ATOM 579 C C . ASP A 1 79 ? 7.996 -43.173 3.577 1.00 16.02 71 ASP A C 1
ATOM 580 O O . ASP A 1 79 ? 8.575 -42.641 4.528 1.00 16.94 71 ASP A O 1
ATOM 585 N N . ALA A 1 80 ? 6.871 -43.864 3.726 1.00 15.12 72 ALA A N 1
ATOM 586 C CA . ALA A 1 80 ? 6.262 -44.016 5.039 1.00 15.74 72 ALA A CA 1
ATOM 587 C C . ALA A 1 80 ? 5.308 -45.192 4.994 1.00 15.87 72 ALA A C 1
ATOM 588 O O . ALA A 1 80 ? 4.795 -45.557 3.930 1.00 16.25 72 ALA A O 1
ATOM 590 N N . ALA A 1 81 ? 5.083 -45.777 6.164 1.00 16.42 73 ALA A N 1
ATOM 591 C CA . ALA A 1 81 ? 3.948 -46.649 6.412 1.00 16.65 73 ALA A CA 1
ATOM 592 C C . ALA A 1 81 ? 2.930 -45.884 7.238 1.00 14.37 73 ALA A C 1
ATOM 593 O O . ALA A 1 81 ? 3.298 -45.047 8.069 1.00 16.97 73 ALA A O 1
ATOM 595 N N . ILE A 1 82 ? 1.651 -46.171 7.014 1.00 16.10 74 ILE A N 1
ATOM 596 C CA . ILE A 1 82 ? 0.598 -45.632 7.870 1.00 17.35 74 ILE A CA 1
ATOM 597 C C . ILE A 1 82 ? -0.114 -46.800 8.531 1.00 16.59 74 ILE A C 1
ATOM 598 O O . ILE A 1 82 ? -0.492 -47.770 7.863 1.00 16.65 74 ILE A O 1
ATOM 603 N N . LEU A 1 83 ? -0.246 -46.723 9.855 1.00 15.64 75 LEU A N 1
ATOM 604 C CA . LEU A 1 83 ? -0.947 -47.744 10.623 1.00 13.75 75 LEU A CA 1
ATOM 605 C C . LEU A 1 83 ? -2.268 -48.108 9.966 1.00 13.89 75 LEU A C 1
ATOM 606 O O . LEU A 1 83 ? -3.083 -47.232 9.682 1.00 16.08 75 LEU A O 1
ATOM 611 N N . PHE A 1 84 ? -2.479 -49.407 9.729 1.00 14.71 76 PHE A N 1
ATOM 612 C CA . PHE A 1 84 ? -3.781 -49.886 9.273 1.00 13.57 76 PHE A CA 1
ATOM 613 C C . PHE A 1 84 ? -4.734 -49.960 10.463 1.00 15.47 76 PHE A C 1
ATOM 614 O O . PHE A 1 84 ? -4.556 -50.787 11.367 1.00 16.93 76 PHE A O 1
ATOM 622 N N . SER A 1 85 ? -5.764 -49.117 10.446 1.00 14.18 77 SER A N 1
ATOM 623 C CA . SER A 1 85 ? -6.767 -49.090 11.499 1.00 12.85 77 SER A CA 1
ATOM 624 C C . SER A 1 85 ? -7.969 -48.308 10.996 1.00 14.27 77 SER A C 1
ATOM 625 O O . SER A 1 85 ? -8.153 -48.154 9.787 1.00 16.95 77 SER A O 1
ATOM 628 N N . ASP A 1 86 ? -8.782 -47.798 11.917 1.00 16.83 78 ASP A N 1
ATOM 629 C CA . ASP A 1 86 ? -9.934 -46.974 11.586 1.00 17.33 78 ASP A CA 1
ATOM 630 C C . ASP A 1 86 ? -10.015 -45.878 12.631 1.00 17.88 78 ASP A C 1
ATOM 631 O O . ASP A 1 86 ? -9.605 -46.086 13.769 1.00 16.70 78 ASP A O 1
ATOM 636 N N . ILE A 1 87 ? -10.553 -44.713 12.260 1.00 15.82 79 ILE A N 1
ATOM 637 C CA . ILE A 1 87 ? -10.713 -43.689 13.287 1.00 15.49 79 ILE A CA 1
ATOM 638 C C . ILE A 1 87 ? -11.719 -44.106 14.353 1.00 14.79 79 ILE A C 1
ATOM 639 O O . ILE A 1 87 ? -11.665 -43.585 15.469 1.00 15.28 79 ILE A O 1
ATOM 644 N N . LEU A 1 88 ? -12.626 -45.036 14.065 1.00 15.25 80 LEU A N 1
ATOM 645 C CA . LEU A 1 88 ? -13.708 -45.334 14.996 1.00 15.05 80 LEU A CA 1
ATOM 646 C C . LEU A 1 88 ? -13.320 -46.345 16.071 1.00 15.04 80 LEU A C 1
ATOM 647 O O . LEU A 1 88 ? -14.185 -46.775 16.840 1.00 15.39 80 LEU A O 1
ATOM 652 N N . THR A 1 89 ? -12.033 -46.687 16.183 1.00 14.19 81 THR A N 1
ATOM 653 C CA . THR A 1 89 ? -11.572 -47.477 17.323 1.00 14.27 81 THR A CA 1
ATOM 654 C C . THR A 1 89 ? -11.918 -46.808 18.650 1.00 13.91 81 THR A C 1
ATOM 655 O O . THR A 1 89 ? -12.372 -47.479 19.587 1.00 15.65 81 THR A O 1
ATOM 659 N N . ILE A 1 90 ? -11.703 -45.497 18.765 1.00 14.92 82 ILE A N 1
ATOM 660 C CA . ILE A 1 90 ? -11.932 -44.814 20.040 1.00 16.42 82 ILE A CA 1
ATOM 661 C C . ILE A 1 90 ? -13.392 -44.967 20.465 1.00 15.44 82 ILE A C 1
ATOM 662 O O . ILE A 1 90 ? -13.640 -45.426 21.587 1.00 16.31 82 ILE A O 1
ATOM 667 N N . PRO A 1 91 ? -14.393 -44.603 19.643 1.00 16.30 83 PRO A N 1
ATOM 668 C CA . PRO A 1 91 ? -15.781 -44.765 20.114 1.00 15.53 83 PRO A CA 1
ATOM 669 C C . PRO A 1 91 ? -16.187 -46.219 20.304 1.00 15.87 83 PRO A C 1
ATOM 670 O O . PRO A 1 91 ? -17.022 -46.498 21.172 1.00 16.33 83 PRO A O 1
ATOM 674 N N . ASP A 1 92 ? -15.614 -47.156 19.549 1.00 14.73 84 ASP A N 1
ATOM 675 C CA . ASP A 1 92 ? -15.859 -48.559 19.848 1.00 15.43 84 ASP A CA 1
ATOM 676 C C . ASP A 1 92 ? -15.360 -48.905 21.244 1.00 16.93 84 ASP A C 1
ATOM 677 O O . ASP A 1 92 ? -16.064 -49.562 22.017 1.00 17.39 84 ASP A O 1
ATOM 682 N N . ALA A 1 93 ? -14.158 -48.437 21.597 1.00 17.29 85 ALA A N 1
ATOM 683 C CA . ALA A 1 93 ? -13.620 -48.723 22.921 1.00 17.56 85 ALA A CA 1
ATOM 684 C C . ALA A 1 93 ? -14.429 -48.056 24.016 1.00 18.83 85 ALA A C 1
ATOM 685 O O . ALA A 1 93 ? -14.424 -48.533 25.157 1.00 21.65 85 ALA A O 1
ATOM 687 N N . MET A 1 94 ? -15.146 -46.983 23.692 1.00 17.31 86 MET A N 1
ATOM 688 C CA . MET A 1 94 ? -15.993 -46.304 24.662 1.00 17.68 86 MET A CA 1
ATOM 689 C C . MET A 1 94 ? -17.332 -46.996 24.873 1.00 19.73 86 MET A C 1
ATOM 690 O O . MET A 1 94 ? -18.137 -46.512 25.679 1.00 22.11 86 MET A O 1
ATOM 695 N N . GLY A 1 95 ? -17.595 -48.092 24.164 1.00 18.91 87 GLY A N 1
ATOM 696 C CA . GLY A 1 95 ? -18.767 -48.908 24.408 1.00 19.34 87 GLY A CA 1
ATOM 697 C C . GLY A 1 95 ? -19.906 -48.771 23.419 1.00 20.73 87 GLY A C 1
ATOM 698 O O . GLY A 1 95 ? -20.980 -49.330 23.666 1.00 21.85 87 GLY A O 1
ATOM 699 N N . LEU A 1 96 ? -19.707 -48.077 22.301 1.00 18.41 88 LEU A N 1
ATOM 700 C CA . LEU A 1 96 ? -20.813 -47.806 21.383 1.00 18.62 88 LEU A CA 1
ATOM 701 C C . LEU A 1 96 ? -21.100 -48.957 20.415 1.00 18.31 88 LEU A C 1
ATOM 702 O O . LEU A 1 96 ? -22.099 -48.890 19.684 1.00 19.12 88 LEU A O 1
ATOM 707 N N . GLU A 1 97 ? -20.245 -49.983 20.383 1.00 18.19 89 GLU A N 1
ATOM 708 C CA . GLU A 1 97 ? -20.391 -51.208 19.590 1.00 19.02 89 GLU A CA 1
ATOM 709 C C . GLU A 1 97 ? -20.419 -50.940 18.089 1.00 19.04 89 GLU A C 1
ATOM 710 O O . GLU A 1 97 ? -21.483 -50.948 17.452 1.00 21.22 89 GLU A O 1
ATOM 716 N N . LEU A 1 98 ? -19.233 -50.702 17.531 1.00 16.39 90 LEU A N 1
ATOM 717 C CA . LEU A 1 98 ? -19.050 -50.563 16.094 1.00 15.19 90 LEU A CA 1
ATOM 718 C C . LEU A 1 98 ? -19.380 -51.862 15.372 1.00 19.36 90 LEU A C 1
ATOM 719 O O . LEU A 1 98 ? -18.976 -52.951 15.799 1.00 19.85 90 LEU A O 1
ATOM 724 N N . TYR A 1 99 ? -20.099 -51.747 14.259 1.00 19.17 91 TYR A N 1
ATOM 725 C CA . TYR A 1 99 ? -20.319 -52.917 13.423 1.00 19.84 91 TYR A CA 1
ATOM 726 C C . TYR A 1 99 ? -20.420 -52.481 11.973 1.00 22.38 91 TYR A C 1
ATOM 727 O O . TYR A 1 99 ? -20.668 -51.312 11.668 1.00 23.11 91 TYR A O 1
ATOM 736 N N . PHE A 1 100 ? -20.201 -53.442 11.081 1.00 22.43 92 PHE A N 1
ATOM 737 C CA . PHE A 1 100 ? -20.296 -53.232 9.647 1.00 26.80 92 PHE A CA 1
ATOM 738 C C . PHE A 1 100 ? -21.295 -54.229 9.073 1.00 26.46 92 PHE A C 1
ATOM 739 O O . PHE A 1 100 ? -21.186 -55.435 9.315 1.00 31.86 92 PHE A O 1
ATOM 747 N N . VAL A 1 101 ? -22.281 -53.721 8.349 1.00 39.22 93 VAL A N 1
ATOM 748 C CA . VAL A 1 101 ? -23.151 -54.553 7.531 1.00 49.98 93 VAL A CA 1
ATOM 749 C C . VAL A 1 101 ? -22.563 -54.588 6.128 1.00 53.59 93 VAL A C 1
ATOM 750 O O . VAL A 1 101 ? -22.200 -53.541 5.578 1.00 50.43 93 VAL A O 1
ATOM 752 N N . GLU A 1 102 ? -22.460 -55.792 5.558 1.00 59.78 94 GLU A N 1
ATOM 753 C CA . GLU A 1 102 ? -21.768 -56.018 4.291 1.00 62.60 94 GLU A CA 1
ATOM 754 C C . GLU A 1 102 ? -22.130 -54.976 3.236 1.00 66.14 94 GLU A C 1
ATOM 755 O O . GLU A 1 102 ? -23.212 -55.029 2.644 1.00 65.42 94 GLU A O 1
ATOM 757 N N . GLY A 1 103 ? -21.235 -54.017 3.017 1.00 65.52 95 GLY A N 1
ATOM 758 C CA . GLY A 1 103 ? -21.445 -52.996 2.006 1.00 63.56 95 GLY A CA 1
ATOM 759 C C . GLY A 1 103 ? -22.369 -51.867 2.404 1.00 60.16 95 GLY A C 1
ATOM 760 O O . GLY A 1 103 ? -23.118 -51.360 1.560 1.00 51.03 95 GLY A O 1
ATOM 761 N N . GLU A 1 104 ? -22.332 -51.441 3.669 1.00 64.07 96 GLU A N 1
ATOM 762 C CA . GLU A 1 104 ? -23.216 -50.382 4.142 1.00 61.14 96 GLU A CA 1
ATOM 763 C C . GLU A 1 104 ? -22.511 -49.263 4.898 1.00 61.17 96 GLU A C 1
ATOM 764 O O . GLU A 1 104 ? -23.133 -48.219 5.129 1.00 68.78 96 GLU A O 1
ATOM 766 N N . GLY A 1 105 ? -21.250 -49.436 5.283 1.00 38.07 97 GLY A N 1
ATOM 767 C CA . GLY A 1 105 ? -20.540 -48.438 6.052 1.00 32.10 97 GLY A CA 1
ATOM 768 C C . GLY A 1 105 ? -20.636 -48.695 7.544 1.00 25.44 97 GLY A C 1
ATOM 769 O O . GLY A 1 105 ? -21.430 -49.526 8.003 1.00 27.06 97 GLY A O 1
ATOM 770 N N . PRO A 1 106 ? -19.836 -47.971 8.330 1.00 23.55 98 PRO A N 1
ATOM 771 C CA . PRO A 1 106 ? -19.783 -48.235 9.775 1.00 23.55 98 PRO A CA 1
ATOM 772 C C . PRO A 1 106 ? -21.032 -47.734 10.480 1.00 21.56 98 PRO A C 1
ATOM 773 O O . PRO A 1 106 ? -21.610 -46.707 10.110 1.00 23.73 98 PRO A O 1
ATOM 777 N N . LYS A 1 107 ? -21.451 -48.487 11.497 1.00 19.14 99 LYS A N 1
ATOM 778 C CA . LYS A 1 107 ? -22.584 -48.128 12.339 1.00 18.71 99 LYS A CA 1
ATOM 779 C C . LYS A 1 107 ? -22.235 -48.406 13.793 1.00 19.75 99 LYS A C 1
ATOM 780 O O . LYS A 1 107 ? -21.338 -49.193 14.091 1.00 19.02 99 LYS A O 1
ATOM 786 N N . PHE A 1 108 ? -22.976 -47.770 14.703 1.00 18.83 100 PHE A N 1
ATOM 787 C CA . PHE A 1 108 ? -22.879 -48.051 16.133 1.00 17.41 100 PHE A CA 1
ATOM 788 C C . PHE A 1 108 ? -24.208 -48.577 16.653 1.00 19.91 100 PHE A C 1
ATOM 789 O O . PHE A 1 108 ? -25.273 -48.055 16.300 1.00 23.15 100 PHE A O 1
ATOM 797 N N . ARG A 1 109 ? -24.149 -49.598 17.515 1.00 20.30 101 ARG A N 1
ATOM 798 C CA . ARG A 1 109 ? -25.379 -50.090 18.132 1.00 21.95 101 ARG A CA 1
ATOM 799 C C . ARG A 1 109 ? -25.966 -49.078 19.106 1.00 18.94 101 ARG A C 1
ATOM 800 O O . ARG A 1 109 ? -27.185 -49.058 19.306 1.00 24.62 101 ARG A O 1
ATOM 808 N N . HIS A 1 110 ? -25.127 -48.236 19.709 1.00 20.88 102 HIS A N 1
ATOM 809 C CA . HIS A 1 110 ? -25.550 -47.316 20.767 1.00 23.19 102 HIS A CA 1
ATOM 810 C C . HIS A 1 110 ? -25.114 -45.895 20.452 1.00 20.65 102 HIS A C 1
ATOM 811 O O . HIS A 1 110 ? -24.189 -45.362 21.077 1.00 21.74 102 HIS A O 1
ATOM 818 N N . PRO A 1 111 ? -25.780 -45.238 19.507 1.00 20.18 103 PRO A N 1
ATOM 819 C CA . PRO A 1 111 ? -25.442 -43.841 19.216 1.00 21.75 103 PRO A CA 1
ATOM 820 C C . PRO A 1 111 ? -25.690 -42.951 20.424 1.00 21.15 103 PRO A C 1
ATOM 821 O O . PRO A 1 111 ? -26.549 -43.227 21.265 1.00 22.58 103 PRO A O 1
ATOM 825 N N . VAL A 1 112 ? -24.914 -41.870 20.493 1.00 22.97 104 VAL A N 1
ATOM 826 C CA . VAL A 1 112 ? -24.925 -40.958 21.631 1.00 21.05 104 VAL A CA 1
ATOM 827 C C . VAL A 1 112 ? -25.949 -39.868 21.334 1.00 23.85 104 VAL A C 1
ATOM 828 O O . VAL A 1 112 ? -25.684 -38.943 20.559 1.00 26.09 104 VAL A O 1
ATOM 832 N N . ARG A 1 113 ? -27.123 -39.970 21.965 1.00 26.17 105 ARG A N 1
ATOM 833 C CA . ARG A 1 113 ? -28.270 -39.142 21.616 1.00 29.84 105 ARG A CA 1
ATOM 834 C C . ARG A 1 113 ? -28.728 -38.198 22.715 1.00 37.97 105 ARG A C 1
ATOM 835 O O . ARG A 1 113 ? -29.478 -37.261 22.416 1.00 43.56 105 ARG A O 1
ATOM 843 N N . ASP A 1 114 ? -28.315 -38.411 23.963 1.00 33.01 106 ASP A N 1
ATOM 844 C CA . ASP A 1 114 ? -28.823 -37.638 25.089 1.00 46.50 106 ASP A CA 1
ATOM 845 C C . ASP A 1 114 ? -27.696 -37.382 26.084 1.00 43.08 106 ASP A C 1
ATOM 846 O O . ASP A 1 114 ? -26.573 -37.877 25.930 1.00 31.69 106 ASP A O 1
ATOM 851 N N . GLU A 1 115 ? -28.014 -36.609 27.129 1.00 38.13 107 GLU A N 1
ATOM 852 C CA . GLU A 1 115 ? -27.018 -36.279 28.145 1.00 39.93 107 GLU A CA 1
ATOM 853 C C . GLU A 1 115 ? -26.565 -37.515 28.905 1.00 34.55 107 GLU A C 1
ATOM 854 O O . GLU A 1 115 ? -25.397 -37.612 29.296 1.00 32.50 107 GLU A O 1
ATOM 860 N N . ALA A 1 116 ? -27.474 -38.463 29.143 1.00 34.59 108 ALA A N 1
ATOM 861 C CA . ALA A 1 116 ? -27.091 -39.670 29.865 1.00 36.62 108 ALA A CA 1
ATOM 862 C C . ALA A 1 116 ? -26.053 -40.463 29.085 1.00 32.79 108 ALA A C 1
ATOM 863 O O . ALA A 1 116 ? -25.086 -40.973 29.662 1.00 32.75 108 ALA A O 1
ATOM 865 N N . ALA A 1 117 ? -26.234 -40.573 27.768 1.00 29.11 109 ALA A N 1
ATOM 866 C CA . ALA A 1 117 ? -25.249 -41.281 26.962 1.00 27.32 109 ALA A CA 1
ATOM 867 C C . ALA A 1 117 ? -23.915 -40.548 26.978 1.00 27.48 109 ALA A C 1
ATOM 868 O O . ALA A 1 117 ? -22.852 -41.176 27.041 1.00 25.60 109 ALA A O 1
ATOM 870 N N . ILE A 1 118 ? -23.952 -39.214 26.921 1.00 24.16 110 ILE A N 1
ATOM 871 C CA . ILE A 1 118 ? -22.714 -38.437 26.965 1.00 23.10 110 ILE A CA 1
ATOM 872 C C . ILE A 1 118 ? -22.008 -38.635 28.300 1.00 23.30 110 ILE A C 1
ATOM 873 O O . ILE A 1 118 ? -20.780 -38.758 28.355 1.00 24.45 110 ILE A O 1
ATOM 878 N N . ALA A 1 119 ? -22.768 -38.665 29.398 1.00 24.40 111 ALA A N 1
ATOM 879 C CA . ALA A 1 119 ? -22.159 -38.805 30.714 1.00 27.57 111 ALA A CA 1
ATOM 880 C C . ALA A 1 119 ? -21.519 -40.170 30.931 1.00 27.81 111 ALA A C 1
ATOM 881 O O . ALA A 1 119 ? -20.607 -40.284 31.758 1.00 33.96 111 ALA A O 1
ATOM 883 N N . ARG A 1 120 ? -21.961 -41.205 30.211 1.00 29.85 112 ARG A N 1
ATOM 884 C CA . ARG A 1 120 ? -21.346 -42.521 30.358 1.00 33.53 112 ARG A CA 1
ATOM 885 C C . ARG A 1 120 ? -19.964 -42.599 29.721 1.00 30.51 112 ARG A C 1
ATOM 886 O O . ARG A 1 120 ? -19.196 -43.512 30.045 1.00 34.93 112 ARG A O 1
ATOM 894 N N . LEU A 1 121 ? -19.629 -41.671 28.831 1.00 25.48 113 LEU A N 1
ATOM 895 C CA . LEU A 1 121 ? -18.385 -41.770 28.079 1.00 26.32 113 LEU A CA 1
ATOM 896 C C . LEU A 1 121 ? -17.179 -41.529 28.975 1.00 27.26 113 LEU A C 1
ATOM 897 O O . LEU A 1 121 ? -17.182 -40.643 29.833 1.00 27.41 113 LEU A O 1
ATOM 902 N N . ALA A 1 122 ? -16.137 -42.324 28.760 1.00 22.99 114 ALA A N 1
ATOM 903 C CA . ALA A 1 122 ? -14.881 -42.164 29.475 1.00 23.00 114 ALA A CA 1
ATOM 904 C C . ALA A 1 122 ? -13.734 -42.378 28.506 1.00 24.57 114 ALA A C 1
ATOM 905 O O . ALA A 1 122 ? -13.891 -42.998 27.449 1.00 23.30 114 ALA A O 1
ATOM 907 N N . VAL A 1 123 ? -12.576 -41.843 28.872 1.00 21.54 115 VAL A N 1
ATOM 908 C CA . VAL A 1 123 ? -11.357 -42.067 28.103 1.00 20.73 115 VAL A CA 1
ATOM 909 C C . VAL A 1 123 ? -10.966 -43.535 28.244 1.00 23.76 115 VAL A C 1
ATOM 910 O O . VAL A 1 123 ? -10.777 -44.011 29.370 1.00 22.32 115 VAL A O 1
ATOM 914 N N . PRO A 1 124 ? -10.846 -44.287 27.150 1.00 19.24 116 PRO A N 1
ATOM 915 C CA . PRO A 1 124 ? -10.425 -45.690 27.265 1.00 21.36 116 PRO A CA 1
ATOM 916 C C . PRO A 1 124 ? -9.042 -45.823 27.879 1.00 21.12 116 PRO A C 1
ATOM 917 O O . PRO A 1 124 ? -8.199 -44.931 27.770 1.00 24.63 116 PRO A O 1
ATOM 921 N N . ASP A 1 125 ? -8.822 -46.960 28.533 1.00 20.06 117 ASP A N 1
ATOM 922 C CA . ASP A 1 125 ? -7.487 -47.382 28.945 1.00 21.84 117 ASP A CA 1
ATOM 923 C C . ASP A 1 125 ? -6.755 -47.827 27.689 1.00 24.72 117 ASP A C 1
ATOM 924 O O . ASP A 1 125 ? -7.127 -48.834 27.082 1.00 25.37 117 ASP A O 1
ATOM 929 N N . MET A 1 126 ? -5.741 -47.068 27.266 1.00 19.79 118 MET A N 1
ATOM 930 C CA . MET A 1 126 ? -5.246 -47.253 25.904 1.00 19.86 118 MET A CA 1
ATOM 931 C C . MET A 1 126 ? -4.610 -48.626 25.713 1.00 20.82 118 MET A C 1
ATOM 932 O O . MET A 1 126 ? -4.840 -49.280 24.690 1.00 20.81 118 MET A O 1
ATOM 937 N N . GLU A 1 127 ? -3.835 -49.104 26.684 1.00 21.33 119 GLU A N 1
ATOM 938 C CA . GLU A 1 127 ? -3.154 -50.371 26.463 1.00 20.68 119 GLU A CA 1
ATOM 939 C C . GLU A 1 127 ? -4.048 -51.583 26.695 1.00 21.05 119 GLU A C 1
ATOM 940 O O . GLU A 1 127 ? -3.669 -52.686 26.294 1.00 25.51 119 GLU A O 1
ATOM 946 N N . GLN A 1 128 ? -5.199 -51.427 27.352 1.00 21.36 120 GLN A N 1
ATOM 947 C CA . GLN A 1 128 ? -6.129 -52.540 27.532 1.00 23.98 120 GLN A CA 1
ATOM 948 C C . GLN A 1 128 ? -7.251 -52.491 26.502 1.00 21.87 120 GLN A C 1
ATOM 949 O O . GLN A 1 128 ? -7.345 -53.376 25.646 1.00 27.42 120 GLN A O 1
ATOM 955 N N . ASP A 1 129 ? -8.058 -51.424 26.526 1.00 20.48 121 ASP A N 1
ATOM 956 C CA . ASP A 1 129 ? -9.201 -51.322 25.620 1.00 19.73 121 ASP A CA 1
ATOM 957 C C . ASP A 1 129 ? -8.777 -51.124 24.171 1.00 25.14 121 ASP A C 1
ATOM 958 O O . ASP A 1 129 ? -9.474 -51.581 23.261 1.00 22.87 121 ASP A O 1
ATOM 963 N N . LEU A 1 130 ? -7.669 -50.424 23.928 1.00 17.90 122 LEU A N 1
ATOM 964 C CA . LEU A 1 130 ? -7.165 -50.235 22.572 1.00 17.29 122 LEU A CA 1
ATOM 965 C C . LEU A 1 130 ? -5.808 -50.912 22.395 1.00 17.77 122 LEU A C 1
ATOM 966 O O . LEU A 1 130 ? -4.978 -50.479 21.582 1.00 19.46 122 LEU A O 1
ATOM 971 N N . GLY A 1 131 ? -5.580 -51.998 23.145 1.00 17.55 123 GLY A N 1
ATOM 972 C CA . GLY A 1 131 ? -4.319 -52.711 23.061 1.00 17.43 123 GLY A CA 1
ATOM 973 C C . GLY A 1 131 ? -4.039 -53.283 21.686 1.00 18.16 123 GLY A C 1
ATOM 974 O O . GLY A 1 131 ? -2.878 -53.438 21.304 1.00 19.16 123 GLY A O 1
ATOM 975 N N . TYR A 1 132 ? -5.088 -53.611 20.926 1.00 17.48 124 TYR A N 1
ATOM 976 C CA . TYR A 1 132 ? -4.844 -54.128 19.585 1.00 16.90 124 TYR A CA 1
ATOM 977 C C . TYR A 1 132 ? -4.206 -53.070 18.689 1.00 16.06 124 TYR A C 1
ATOM 978 O O . TYR A 1 132 ? -3.421 -53.415 17.800 1.00 17.94 124 TYR A O 1
ATOM 987 N N . VAL A 1 133 ? -4.506 -51.786 18.921 1.00 15.40 125 VAL A N 1
ATOM 988 C CA . VAL A 1 133 ? -3.846 -50.721 18.166 1.00 15.68 125 VAL A CA 1
ATOM 989 C C . VAL A 1 133 ? -2.385 -50.598 18.586 1.00 17.19 125 VAL A C 1
ATOM 990 O O . VAL A 1 133 ? -1.475 -50.538 17.746 1.00 17.27 125 VAL A O 1
ATOM 994 N N . MET A 1 134 ? -2.138 -50.530 19.897 1.00 16.12 126 MET A N 1
ATOM 995 C CA . MET A 1 134 ? -0.787 -50.294 20.388 1.00 15.99 126 MET A CA 1
ATOM 996 C C . MET A 1 134 ? 0.130 -51.472 20.064 1.00 16.08 126 MET A C 1
ATOM 997 O O . MET A 1 134 ? 1.300 -51.277 19.713 1.00 17.31 126 MET A O 1
ATOM 1002 N N . ASP A 1 135 ? -0.387 -52.702 20.166 1.00 17.03 127 ASP A N 1
ATOM 1003 C CA . ASP A 1 135 ? 0.397 -53.872 19.776 1.00 18.60 127 ASP A CA 1
ATOM 1004 C C . ASP A 1 135 ? 0.723 -53.854 18.283 1.00 15.84 127 ASP A C 1
ATOM 1005 O O . ASP A 1 135 ? 1.823 -54.256 17.883 1.00 19.20 127 ASP A O 1
ATOM 1010 N N . ALA A 1 136 ? -0.222 -53.408 17.442 1.00 15.37 128 ALA A N 1
ATOM 1011 C CA . ALA A 1 136 ? 0.074 -53.300 16.017 1.00 16.13 128 ALA A CA 1
ATOM 1012 C C . ALA A 1 136 ? 1.166 -52.264 15.757 1.00 15.18 128 ALA A C 1
ATOM 1013 O O . ALA A 1 136 ? 2.069 -52.510 14.951 1.00 16.56 128 ALA A O 1
ATOM 1015 N N . VAL A 1 137 ? 1.115 -51.115 16.448 1.00 16.56 129 VAL A N 1
ATOM 1016 C CA . VAL A 1 137 ? 2.163 -50.100 16.288 1.00 15.40 129 VAL A CA 1
ATOM 1017 C C . VAL A 1 137 ? 3.523 -50.681 16.659 1.00 16.73 129 VAL A C 1
ATOM 1018 O O . VAL A 1 137 ? 4.512 -50.506 15.937 1.00 18.12 129 VAL A O 1
ATOM 1022 N N . ARG A 1 138 ? 3.595 -51.397 17.786 1.00 16.95 130 ARG A N 1
ATOM 1023 C CA . ARG A 1 138 ? 4.871 -51.984 18.186 1.00 19.13 130 ARG A CA 1
ATOM 1024 C C . ARG A 1 138 ? 5.362 -53.015 17.174 1.00 18.36 130 ARG A C 1
ATOM 1025 O O . ARG A 1 138 ? 6.557 -53.066 16.857 1.00 21.21 130 ARG A O 1
ATOM 1033 N N . LEU A 1 139 ? 4.453 -53.847 16.661 1.00 19.37 131 LEU A N 1
ATOM 1034 C CA A LEU A 1 139 ? 4.843 -54.882 15.706 0.45 20.45 131 LEU A CA 1
ATOM 1035 C CA B LEU A 1 139 ? 4.857 -54.882 15.718 0.55 19.95 131 LEU A CA 1
ATOM 1036 C C . LEU A 1 139 ? 5.316 -54.276 14.396 1.00 19.96 131 LEU A C 1
ATOM 1037 O O . LEU A 1 139 ? 6.322 -54.714 13.827 1.00 21.26 131 LEU A O 1
ATOM 1046 N N . ILE A 1 140 ? 4.593 -53.270 13.899 1.00 17.99 132 ILE A N 1
ATOM 1047 C CA . ILE A 1 140 ? 4.978 -52.612 12.655 1.00 19.10 132 ILE A CA 1
ATOM 1048 C C . ILE A 1 140 ? 6.330 -51.937 12.807 1.00 18.49 132 ILE A C 1
ATOM 1049 O O . ILE A 1 140 ? 7.200 -52.051 11.941 1.00 19.15 132 ILE A O 1
ATOM 1054 N N . ARG A 1 141 ? 6.527 -51.215 13.915 1.00 19.40 133 ARG A N 1
ATOM 1055 C CA . ARG A 1 141 ? 7.810 -50.546 14.112 1.00 20.92 133 ARG A CA 1
ATOM 1056 C C . ARG A 1 141 ? 8.952 -51.558 14.160 1.00 20.26 133 ARG A C 1
ATOM 1057 O O . ARG A 1 141 ? 10.031 -51.317 13.603 1.00 22.56 133 ARG A O 1
ATOM 1065 N N . ARG A 1 142 ? 8.724 -52.716 14.787 1.00 20.60 134 ARG A N 1
ATOM 1066 C CA A ARG A 1 142 ? 9.767 -53.734 14.843 0.53 23.80 134 ARG A CA 1
ATOM 1067 C CA B ARG A 1 142 ? 9.759 -53.743 14.846 0.47 23.98 134 ARG A CA 1
ATOM 1068 C C . ARG A 1 142 ? 10.015 -54.355 13.472 1.00 24.22 134 ARG A C 1
ATOM 1069 O O . ARG A 1 142 ? 11.170 -54.593 13.094 1.00 27.23 134 ARG A O 1
ATOM 1084 N N . GLU A 1 143 ? 8.946 -54.628 12.714 1.00 24.43 135 GLU A N 1
ATOM 1085 C CA . GLU A 1 143 ? 9.109 -55.256 11.406 1.00 30.05 135 GLU A CA 1
ATOM 1086 C C . GLU A 1 143 ? 9.750 -54.302 10.408 1.00 28.43 135 GLU A C 1
ATOM 1087 O O . GLU A 1 143 ? 10.574 -54.721 9.588 1.00 29.59 135 GLU A O 1
ATOM 1093 N N . LEU A 1 144 ? 9.393 -53.018 10.466 1.00 27.04 136 LEU A N 1
ATOM 1094 C CA . LEU A 1 144 ? 10.022 -52.042 9.584 1.00 26.48 136 LEU A CA 1
ATOM 1095 C C . LEU A 1 144 ? 11.519 -51.960 9.834 1.00 31.59 136 LEU A C 1
ATOM 1096 O O . LEU A 1 144 ? 12.297 -51.759 8.898 1.00 29.90 136 LEU A O 1
ATOM 1101 N N . ASP A 1 145 ? 11.937 -52.106 11.093 1.00 27.44 137 ASP A N 1
ATOM 1102 C CA . ASP A 1 145 ? 13.350 -52.140 11.470 1.00 33.92 137 ASP A CA 1
ATOM 1103 C C . ASP A 1 145 ? 14.122 -50.962 10.870 1.00 32.38 137 ASP A C 1
ATOM 1104 O O . ASP A 1 145 ? 15.202 -51.121 10.305 1.00 33.02 137 ASP A O 1
ATOM 1109 N N . GLY A 1 146 ? 13.543 -49.769 10.983 1.00 29.47 138 GLY A N 1
ATOM 1110 C CA . GLY A 1 146 ? 14.208 -48.556 10.544 1.00 28.32 138 GLY A CA 1
ATOM 1111 C C . GLY A 1 146 ? 14.148 -48.251 9.058 1.00 26.12 138 GLY A C 1
ATOM 1112 O O . GLY A 1 146 ? 14.823 -47.317 8.616 1.00 30.69 138 GLY A O 1
ATOM 1113 N N . GLN A 1 147 ? 13.367 -48.990 8.270 1.00 27.81 139 GLN A N 1
ATOM 1114 C CA . GLN A 1 147 ? 13.353 -48.747 6.827 1.00 28.23 139 GLN A CA 1
ATOM 1115 C C . GLN A 1 147 ? 12.754 -47.379 6.501 1.00 22.09 139 GLN A C 1
ATOM 1116 O O . GLN A 1 147 ? 13.355 -46.581 5.765 1.00 23.57 139 GLN A O 1
ATOM 1122 N N . VAL A 1 148 ? 11.564 -47.107 7.027 1.00 20.99 140 VAL A N 1
ATOM 1123 C CA . VAL A 1 148 ? 10.808 -45.873 6.807 1.00 20.56 140 VAL A CA 1
ATOM 1124 C C . VAL A 1 148 ? 10.012 -45.594 8.075 1.00 19.94 140 VAL A C 1
ATOM 1125 O O . VAL A 1 148 ? 9.768 -46.519 8.864 1.00 19.93 140 VAL A O 1
ATOM 1129 N N . PRO A 1 149 ? 9.575 -44.361 8.310 1.00 19.40 141 PRO A N 1
ATOM 1130 C CA . PRO A 1 149 ? 8.803 -44.070 9.520 1.00 18.64 141 PRO A CA 1
ATOM 1131 C C . PRO A 1 149 ? 7.383 -44.611 9.447 1.00 18.33 141 PRO A C 1
ATOM 1132 O O . PRO A 1 149 ? 6.809 -44.793 8.372 1.00 17.43 141 PRO A O 1
ATOM 1136 N N . LEU A 1 150 ? 6.811 -44.826 10.632 1.00 17.04 142 LEU A N 1
ATOM 1137 C CA . LEU A 1 150 ? 5.416 -45.216 10.809 1.00 17.16 142 LEU A CA 1
ATOM 1138 C C . LEU A 1 150 ? 4.578 -44.021 11.256 1.00 17.18 142 LEU A C 1
ATOM 1139 O O . LEU A 1 150 ? 4.907 -43.365 12.254 1.00 17.73 142 LEU A O 1
ATOM 1144 N N . ILE A 1 151 ? 3.501 -43.741 10.518 1.00 15.22 143 ILE A N 1
ATOM 1145 C CA . ILE A 1 151 ? 2.534 -42.700 10.865 1.00 14.79 143 ILE A CA 1
ATOM 1146 C C . ILE A 1 151 ? 1.391 -43.330 11.655 1.00 16.85 143 ILE A C 1
ATOM 1147 O O . ILE A 1 151 ? 0.792 -44.307 11.205 1.00 17.32 143 ILE A O 1
ATOM 1152 N N . GLY A 1 152 ? 1.101 -42.793 12.848 1.00 14.36 144 GLY A N 1
ATOM 1153 C CA . GLY A 1 152 ? -0.119 -43.118 13.563 1.00 15.48 144 GLY A CA 1
ATOM 1154 C C . GLY A 1 152 ? -1.173 -42.041 13.330 1.00 16.79 144 GLY A C 1
ATOM 1155 O O . GLY A 1 152 ? -0.894 -40.996 12.752 1.00 17.09 144 GLY A O 1
ATOM 1156 N N . PHE A 1 153 ? -2.406 -42.319 13.758 1.00 15.25 145 PHE A N 1
ATOM 1157 C CA . PHE A 1 153 ? -3.459 -41.374 13.400 1.00 15.33 145 PHE A CA 1
ATOM 1158 C C . PHE A 1 153 ? -4.675 -41.498 14.300 1.00 15.27 145 PHE A C 1
ATOM 1159 O O . PHE A 1 153 ? -4.880 -42.498 14.988 1.00 16.44 145 PHE A O 1
ATOM 1167 N N . SER A 1 154 ? -5.514 -40.464 14.223 1.00 14.71 146 SER A N 1
ATOM 1168 C CA . SER A 1 154 ? -6.801 -40.432 14.902 1.00 16.59 146 SER A CA 1
ATOM 1169 C C . SER A 1 154 ? -7.764 -39.603 14.064 1.00 17.31 146 SER A C 1
ATOM 1170 O O . SER A 1 154 ? -7.352 -38.782 13.239 1.00 16.18 146 SER A O 1
ATOM 1173 N N . GLY A 1 155 ? -9.057 -39.819 14.274 1.00 15.05 147 GLY A N 1
ATOM 1174 C CA . GLY A 1 155 ? -10.024 -38.829 13.850 1.00 14.60 147 GLY A CA 1
ATOM 1175 C C . GLY A 1 155 ? -9.979 -37.596 14.733 1.00 14.92 147 GLY A C 1
ATOM 1176 O O . GLY A 1 155 ? -9.529 -37.625 15.877 1.00 17.49 147 GLY A O 1
ATOM 1177 N N . SER A 1 156 ? -10.475 -36.483 14.191 1.00 15.52 148 SER A N 1
ATOM 1178 C CA . SER A 1 156 ? -10.608 -35.284 14.993 1.00 16.57 148 SER A CA 1
ATOM 1179 C C . SER A 1 156 ? -11.750 -35.453 15.996 1.00 17.39 148 SER A C 1
ATOM 1180 O O . SER A 1 156 ? -12.648 -36.278 15.796 1.00 16.79 148 SER A O 1
ATOM 1183 N N . PRO A 1 157 ? -11.761 -34.657 17.068 1.00 17.15 149 PRO A N 1
ATOM 1184 C CA . PRO A 1 157 ? -12.896 -34.745 18.003 1.00 16.11 149 PRO A CA 1
ATOM 1185 C C . PRO A 1 157 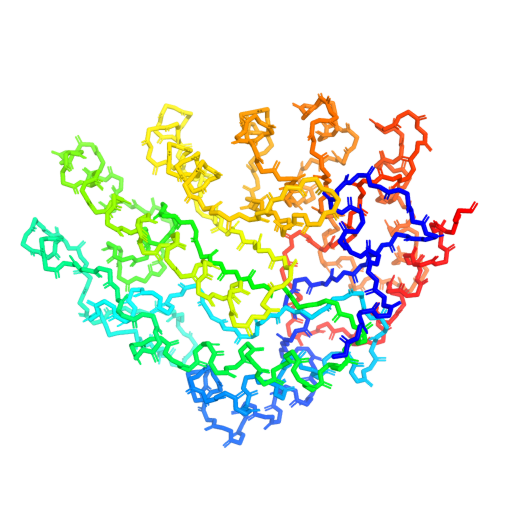? -14.236 -34.447 17.345 1.00 17.18 149 PRO A C 1
ATOM 1186 O O . PRO A 1 157 ? -15.209 -35.171 17.599 1.00 16.88 149 PRO A O 1
ATOM 1190 N N . TRP A 1 158 ? -14.312 -33.427 16.482 1.00 16.45 150 TRP A N 1
ATOM 1191 C CA . TRP A 1 158 ? -15.574 -33.136 15.804 1.00 15.63 150 TRP A CA 1
ATOM 1192 C C . TRP A 1 158 ? -16.009 -34.298 14.917 1.00 15.87 150 TRP A C 1
ATOM 1193 O O . TRP A 1 158 ? -17.176 -34.711 14.936 1.00 15.50 150 TRP A O 1
ATOM 1204 N N . THR A 1 159 ? -15.083 -34.838 14.124 1.00 15.47 151 THR A N 1
ATOM 1205 C CA . THR A 1 159 ? -15.444 -35.899 13.193 1.00 13.97 151 THR A CA 1
ATOM 1206 C C . THR A 1 159 ? -15.853 -37.167 13.938 1.00 15.67 151 THR A C 1
ATOM 1207 O O . THR A 1 159 ? -16.824 -37.825 13.555 1.00 15.25 151 THR A O 1
ATOM 1211 N N . LEU A 1 160 ? -15.151 -37.507 15.024 1.00 14.98 152 LEU A N 1
ATOM 1212 C CA . LEU A 1 160 ? -15.579 -38.634 15.854 1.00 15.60 152 LEU A CA 1
ATOM 1213 C C . LEU A 1 160 ? -16.970 -38.389 16.424 1.00 15.53 152 LEU A C 1
ATOM 1214 O O . LEU A 1 160 ? -17.845 -39.267 16.373 1.00 16.08 152 LEU A O 1
ATOM 1219 N N . ALA A 1 161 ? -17.203 -37.180 16.942 1.00 14.71 153 ALA A N 1
ATOM 1220 C CA . ALA A 1 161 ? -18.507 -36.862 17.512 1.00 14.23 153 ALA A CA 1
ATOM 1221 C C . ALA A 1 161 ? -19.608 -37.024 16.482 1.00 17.01 153 ALA A C 1
ATOM 1222 O O . ALA A 1 161 ? -20.704 -37.491 16.808 1.00 15.87 153 ALA A O 1
ATOM 1224 N N . CYS A 1 162 ? -19.341 -36.624 15.236 1.00 15.59 154 CYS A N 1
ATOM 1225 C CA . CYS A 1 162 ? -20.318 -36.821 14.170 1.00 16.34 154 CYS A CA 1
ATOM 1226 C C . CYS A 1 162 ? -20.763 -38.278 14.076 1.00 16.86 154 CYS A C 1
ATOM 1227 O O . CYS A 1 162 ? -21.963 -38.577 14.085 1.00 17.16 154 CYS A O 1
ATOM 1230 N N . TYR A 1 163 ? -19.805 -39.205 13.977 1.00 17.02 155 TYR A N 1
ATOM 1231 C CA . TYR A 1 163 ? -20.177 -40.614 13.881 1.00 17.29 155 TYR A CA 1
ATOM 1232 C C . TYR A 1 163 ? -20.863 -41.088 15.155 1.00 17.11 155 TYR A C 1
ATOM 1233 O O . TYR A 1 163 ? -21.812 -41.872 15.095 1.00 17.47 155 TYR A O 1
ATOM 1242 N N . MET A 1 164 ? -20.399 -40.607 16.318 1.00 16.05 156 MET A N 1
ATOM 1243 C CA . MET A 1 164 ? -20.948 -41.070 17.593 1.00 15.43 156 MET A CA 1
ATOM 1244 C C . MET A 1 164 ? -22.407 -40.671 17.757 1.00 17.57 156 MET A C 1
ATOM 1245 O O . MET A 1 164 ? -23.227 -41.468 18.229 1.00 19.06 156 MET A O 1
ATOM 1250 N N . VAL A 1 165 ? -22.747 -39.438 17.384 1.00 16.27 157 VAL A N 1
ATOM 1251 C CA . VAL A 1 165 ? -24.119 -38.965 17.531 1.00 17.62 157 VAL A CA 1
ATOM 1252 C C . VAL A 1 165 ? -24.997 -39.534 16.432 1.00 17.89 157 VAL A C 1
ATOM 1253 O O . VAL A 1 165 ? -26.126 -39.967 16.679 1.00 18.51 157 VAL A O 1
ATOM 1257 N N . GLU A 1 166 ? -24.493 -39.532 15.196 1.00 17.05 158 GLU A N 1
ATOM 1258 C CA . GLU A 1 166 ? -25.309 -40.008 14.085 1.00 17.70 158 GLU A CA 1
ATOM 1259 C C . GLU A 1 166 ? -25.480 -41.516 14.125 1.00 20.13 158 GLU A C 1
ATOM 1260 O O . GLU A 1 166 ? -26.472 -42.042 13.606 1.00 23.59 158 GLU A O 1
ATOM 1266 N N . GLY A 1 167 ? -24.543 -42.224 14.751 1.00 19.61 159 G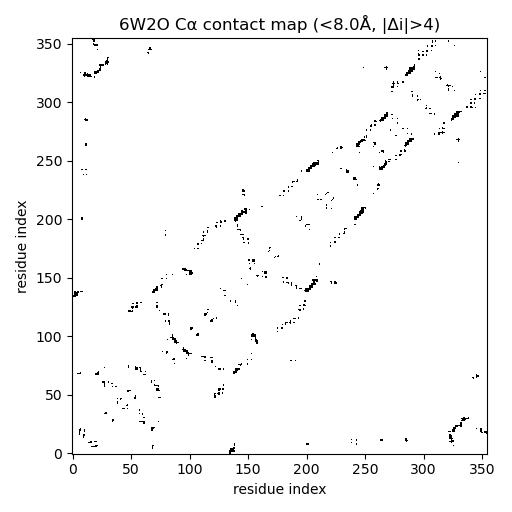LY A N 1
ATOM 1267 C CA . GLY A 1 167 ? -24.602 -43.670 14.780 1.00 19.88 159 GLY A CA 1
ATOM 1268 C C . GLY A 1 167 ? -24.051 -44.326 13.540 1.00 20.58 159 GLY A C 1
ATOM 1269 O O . GLY A 1 167 ? -24.358 -45.497 13.275 1.00 21.91 159 GLY A O 1
ATOM 1270 N N . GLY A 1 168 ? -23.258 -43.599 12.774 1.00 23.36 160 GLY A N 1
ATOM 1271 C CA . GLY A 1 168 ? -22.826 -44.020 11.459 1.00 24.09 160 GLY A CA 1
ATOM 1272 C C . GLY A 1 168 ? -22.570 -42.795 10.604 1.00 22.09 160 GLY A C 1
ATOM 1273 O O . GLY A 1 168 ? -22.507 -41.673 11.100 1.00 23.67 160 GLY A O 1
ATOM 1274 N N . GLY A 1 169 ? -22.413 -43.035 9.305 1.00 25.85 161 GLY A N 1
ATOM 1275 C CA . GLY A 1 169 ? -22.255 -41.939 8.375 1.00 25.57 161 GLY A CA 1
ATOM 1276 C C . GLY A 1 169 ? -23.541 -41.154 8.195 1.00 26.29 161 GLY A C 1
ATOM 1277 O O . GLY A 1 169 ? -24.637 -41.591 8.553 1.00 27.93 161 GLY A O 1
ATOM 1278 N N . SER A 1 170 ? -23.400 -39.962 7.623 1.00 25.67 162 SER A N 1
ATOM 1279 C CA . SER A 1 170 ? -24.539 -39.083 7.425 1.00 24.11 162 SER A CA 1
ATOM 1280 C C . SER A 1 170 ? -24.289 -38.225 6.196 1.00 27.23 162 SER A C 1
ATOM 1281 O O . SER A 1 170 ? -23.142 -37.904 5.868 1.00 32.02 162 SER A O 1
ATOM 1284 N N . LYS A 1 171 ? -25.375 -37.866 5.512 1.00 30.53 163 LYS A N 1
ATOM 1285 C CA . LYS A 1 171 ? -25.247 -36.954 4.384 1.00 30.01 163 LYS A CA 1
ATOM 1286 C C . LYS A 1 171 ? -25.224 -35.498 4.831 1.00 35.83 163 LYS A C 1
ATOM 1287 O O . LYS A 1 171 ? -24.530 -34.681 4.216 1.00 39.41 163 LYS A O 1
ATOM 1289 N N . ASP A 1 172 ? -25.963 -35.151 5.890 1.00 30.74 164 ASP A N 1
ATOM 1290 C CA . ASP A 1 172 ? -26.114 -33.755 6.281 1.00 31.47 164 ASP A CA 1
ATOM 1291 C C . ASP A 1 172 ? -25.894 -33.484 7.764 1.00 34.95 164 ASP A C 1
ATOM 1292 O O . ASP A 1 172 ? -25.961 -32.317 8.171 1.00 42.02 164 ASP A O 1
ATOM 1297 N N . PHE A 1 173 ? -25.683 -34.516 8.584 1.00 25.62 165 PHE A N 1
ATOM 1298 C CA . PHE A 1 173 ? -25.312 -34.339 9.990 1.00 22.42 165 PHE A CA 1
ATOM 1299 C C . PHE A 1 173 ? -26.362 -33.541 10.762 1.00 24.39 165 PHE A C 1
ATOM 1300 O O . PHE A 1 173 ? -26.037 -32.764 11.669 1.00 25.55 165 PHE A O 1
ATOM 1308 N N . ALA A 1 174 ? -27.633 -33.770 10.433 1.00 23.78 166 ALA A N 1
ATOM 1309 C CA . ALA A 1 174 ? -28.712 -32.989 11.033 1.00 25.01 166 ALA A CA 1
ATOM 1310 C C . ALA A 1 174 ? -28.783 -33.203 12.536 1.00 24.57 166 ALA A C 1
ATOM 1311 O O . ALA A 1 174 ? -29.089 -32.272 13.292 1.00 25.59 166 ALA A O 1
ATOM 1313 N N . ARG A 1 175 ? -28.484 -34.416 12.993 1.00 22.10 167 ARG A N 1
ATOM 1314 C CA . ARG A 1 175 ? -28.641 -34.719 14.407 1.00 19.77 167 ARG A CA 1
ATOM 1315 C C . ARG A 1 175 ? -27.594 -34.001 15.253 1.00 21.78 167 ARG A C 1
ATOM 1316 O O . ARG A 1 175 ? -27.933 -33.373 16.263 1.00 21.12 167 ARG A O 1
ATOM 1324 N N . ILE A 1 176 ? -26.316 -34.084 14.868 1.00 19.42 168 ILE A N 1
ATOM 1325 C CA . ILE A 1 176 ? -25.298 -33.417 15.672 1.00 16.65 168 ILE A CA 1
ATOM 1326 C C . ILE A 1 176 ? -25.414 -31.905 15.526 1.00 17.77 168 ILE A C 1
ATOM 1327 O O . ILE A 1 176 ? -25.151 -31.164 16.480 1.00 18.45 168 ILE A O 1
ATOM 1332 N N . LYS A 1 177 ? -25.825 -31.413 14.356 1.00 18.03 169 LYS A N 1
ATOM 1333 C CA . LYS A 1 177 ? -25.994 -29.969 14.225 1.00 18.00 169 LYS A CA 1
ATOM 1334 C C . LYS A 1 177 ? -27.155 -29.462 15.070 1.00 20.41 169 LYS A C 1
ATOM 1335 O O . LYS A 1 177 ? -27.064 -28.384 15.670 1.00 21.59 169 LYS A O 1
ATOM 1341 N N . ALA A 1 178 ? -28.256 -30.213 15.127 1.00 20.04 170 ALA A N 1
ATOM 1342 C CA . ALA A 1 178 ? -29.349 -29.833 16.017 1.00 20.28 170 ALA A CA 1
ATOM 1343 C C . ALA A 1 178 ? -28.887 -29.828 17.470 1.00 20.82 170 ALA A C 1
ATOM 1344 O O . ALA A 1 178 ? -29.294 -28.962 18.256 1.00 21.60 170 ALA A O 1
ATOM 1346 N N . MET A 1 179 ? -28.023 -30.781 17.838 1.00 19.28 171 MET A N 1
ATOM 1347 C CA . MET A 1 179 ? -27.471 -30.802 19.189 1.00 20.58 171 MET A CA 1
ATOM 1348 C C . MET A 1 179 ? -26.612 -29.570 19.443 1.00 19.23 171 MET A C 1
ATOM 1349 O O . MET A 1 179 ? -26.691 -28.958 20.514 1.00 19.75 171 MET A O 1
ATOM 1354 N N . ALA A 1 180 ? -25.799 -29.171 18.455 1.00 18.10 172 ALA A N 1
ATOM 1355 C CA . ALA A 1 180 ? -24.984 -27.967 18.609 1.00 20.16 172 ALA A CA 1
ATOM 1356 C C . ALA A 1 180 ? -25.845 -26.737 18.854 1.00 18.15 172 ALA A C 1
ATOM 1357 O O . ALA A 1 180 ? -25.473 -25.848 19.632 1.00 20.63 172 ALA A O 1
ATOM 1359 N N . LEU A 1 181 ? -27.006 -26.669 18.203 1.00 18.69 173 LEU A N 1
ATOM 1360 C CA . LEU A 1 181 ? -27.860 -25.501 18.349 1.00 18.47 173 LEU A CA 1
ATOM 1361 C C . LEU A 1 181 ? -28.698 -25.557 19.619 1.00 19.15 173 LEU A C 1
ATOM 1362 O O . LEU A 1 181 ? -28.901 -24.532 20.273 1.00 22.33 173 LEU A O 1
ATOM 1367 N N . ASN A 1 182 ? -29.206 -26.735 19.965 1.00 20.17 174 ASN A N 1
ATOM 1368 C CA . ASN A 1 182 ? -30.189 -26.846 21.036 1.00 19.99 174 ASN A CA 1
ATOM 1369 C C . ASN A 1 182 ? -29.596 -27.267 22.368 1.00 19.96 174 ASN A C 1
ATOM 1370 O O . ASN A 1 182 ? -30.172 -26.935 23.412 1.00 21.93 174 ASN A O 1
ATOM 1375 N N . HIS A 1 183 ? -28.459 -27.966 22.358 1.00 19.21 175 HIS A N 1
ATOM 1376 C CA . HIS A 1 183 ? -27.806 -28.423 23.589 1.00 19.31 175 HIS A CA 1
ATOM 1377 C C . HIS A 1 183 ? -26.295 -28.267 23.476 1.00 19.15 175 HIS A C 1
ATOM 1378 O O . HIS A 1 183 ? -25.541 -29.240 23.575 1.00 19.28 175 HIS A O 1
ATOM 1385 N N . PRO A 1 184 ? -25.814 -27.034 23.284 1.00 19.19 176 PRO A N 1
ATOM 1386 C CA . PRO A 1 184 ? -24.375 -26.853 23.062 1.00 18.33 176 PRO A CA 1
ATOM 1387 C C . PRO A 1 184 ? -23.533 -27.237 24.264 1.00 18.57 176 PRO A C 1
ATOM 1388 O O . PRO A 1 184 ? -22.399 -27.686 24.081 1.00 20.29 176 PRO A O 1
ATOM 1392 N N . GLN A 1 185 ? -24.047 -27.079 25.484 1.00 21.72 177 GLN A N 1
ATOM 1393 C CA . GLN A 1 185 ? -23.248 -27.482 26.637 1.00 23.07 177 GLN A CA 1
ATOM 1394 C C . GLN A 1 185 ? -23.029 -28.988 26.650 1.00 24.09 177 GLN A C 1
ATOM 1395 O O . GLN A 1 185 ? -21.916 -29.456 26.915 1.00 20.99 177 GLN A O 1
ATOM 1401 N N . ALA A 1 186 ? -24.074 -29.765 26.355 1.00 21.20 178 ALA A N 1
ATOM 1402 C CA . ALA A 1 186 ? -23.910 -31.212 26.261 1.00 18.91 178 ALA A CA 1
ATOM 1403 C C . ALA A 1 186 ? -22.936 -31.592 25.152 1.00 20.52 178 ALA A C 1
ATOM 1404 O O . ALA A 1 186 ? -22.083 -32.469 25.339 1.00 20.76 178 ALA A O 1
ATOM 1406 N N . LEU A 1 187 ? -23.046 -30.950 23.986 1.00 18.30 179 LEU A N 1
ATOM 1407 C CA . LEU A 1 187 ? -22.137 -31.286 22.896 1.00 18.32 179 LEU A CA 1
ATOM 1408 C C . LEU A 1 187 ? -20.698 -30.936 23.262 1.00 17.71 179 LEU A C 1
ATOM 1409 O O . LEU A 1 187 ? -19.770 -31.689 22.945 1.00 19.56 179 LEU A O 1
ATOM 1414 N N . HIS A 1 188 ? -20.491 -29.805 23.939 1.00 18.48 180 HIS A N 1
ATOM 1415 C CA . HIS A 1 188 ? -19.138 -29.461 24.370 1.00 19.22 180 HIS A CA 1
ATOM 1416 C C . HIS A 1 188 ? -18.587 -30.499 25.342 1.00 22.48 180 HIS A C 1
ATOM 1417 O O . HIS A 1 188 ? -17.400 -30.835 25.281 1.00 19.70 180 HIS A O 1
ATOM 1424 N N . ARG A 1 189 ? -19.437 -31.054 26.214 1.00 20.68 181 ARG A N 1
ATOM 1425 C CA . ARG A 1 189 ? -18.961 -32.109 27.104 1.00 21.10 181 ARG A CA 1
ATOM 1426 C C . ARG A 1 189 ? -18.581 -33.363 26.323 1.00 21.97 181 ARG A C 1
ATOM 1427 O O . ARG A 1 189 ? -17.561 -34.004 26.616 1.00 20.59 181 ARG A O 1
ATOM 1435 N N . LEU A 1 190 ? -19.383 -33.729 25.321 1.00 17.85 182 LEU A N 1
ATOM 1436 C CA . LEU A 1 190 ? -19.005 -34.826 24.438 1.00 16.61 182 LEU A CA 1
ATOM 1437 C C . LEU A 1 190 ? -17.665 -34.551 23.765 1.00 18.66 182 LEU A C 1
ATOM 1438 O O . LEU A 1 190 ? -16.790 -35.423 23.709 1.00 17.88 182 LEU A O 1
ATOM 1443 N N . LEU A 1 191 ? -17.493 -33.338 23.231 1.00 19.21 183 LEU A N 1
ATOM 1444 C CA . LEU A 1 191 ? -16.245 -33.026 22.542 1.00 18.69 183 LEU A CA 1
ATOM 1445 C C . LEU A 1 191 ? -15.061 -32.993 23.507 1.00 17.67 183 LEU A C 1
ATOM 1446 O O . LEU A 1 191 ? -13.946 -33.363 23.120 1.00 19.19 183 LEU A O 1
ATOM 1451 N N . GLU A 1 192 ? -15.289 -32.591 24.759 1.00 17.80 184 GLU A N 1
ATOM 1452 C CA . GLU A 1 192 ? -14.202 -32.533 25.734 1.00 19.61 184 GLU A CA 1
ATOM 1453 C C . GLU A 1 192 ? -13.665 -33.928 26.038 1.00 19.75 184 GLU A C 1
ATOM 1454 O O . GLU A 1 192 ? -12.448 -34.158 26.002 1.00 19.18 184 GLU A O 1
ATOM 1456 N N . VAL A 1 193 ? -14.555 -34.877 26.335 1.00 18.01 185 VAL A N 1
ATOM 1457 C CA . VAL A 1 193 ? -14.081 -36.226 26.646 1.00 18.52 185 VAL A CA 1
ATOM 1458 C C . VAL A 1 193 ? -13.486 -36.883 25.406 1.00 19.58 185 VAL A C 1
ATOM 1459 O O . VAL A 1 193 ? -12.473 -37.589 25.491 1.00 18.39 185 VAL A O 1
ATOM 1463 N N . THR A 1 194 ? -14.073 -36.638 24.232 1.00 17.42 186 THR A N 1
ATOM 1464 C CA . THR A 1 194 ? -13.520 -37.201 23.006 1.00 17.78 186 THR A CA 1
ATOM 1465 C C . THR A 1 194 ? -12.134 -36.632 22.725 1.00 18.73 186 THR A C 1
ATOM 1466 O O . THR A 1 194 ? -11.238 -37.367 22.290 1.00 16.91 186 THR A O 1
ATOM 1470 N N . THR A 1 195 ? -11.935 -35.331 22.981 1.00 16.77 187 THR A N 1
ATOM 1471 C CA . THR A 1 195 ? -10.612 -34.724 22.802 1.00 16.93 187 THR A CA 1
ATOM 1472 C C . THR A 1 195 ? -9.593 -35.314 23.772 1.00 18.21 187 THR A C 1
ATOM 1473 O O . THR A 1 195 ? -8.461 -35.633 23.379 1.00 19.29 187 THR A O 1
ATOM 1477 N N . ASP A 1 196 ? -9.971 -35.478 25.041 1.00 17.76 188 ASP A N 1
ATOM 1478 C CA . ASP A 1 196 ? -9.059 -36.123 25.977 1.00 18.10 188 ASP A CA 1
ATOM 1479 C C . ASP A 1 196 ? -8.695 -37.521 25.491 1.00 18.47 188 ASP A C 1
ATOM 1480 O O . ASP A 1 196 ? -7.546 -37.953 25.624 1.00 19.16 188 ASP A O 1
ATOM 1485 N N . ALA A 1 197 ? -9.663 -38.233 24.911 1.00 16.47 189 ALA A N 1
ATOM 1486 C CA . ALA A 1 197 ? -9.378 -39.559 24.376 1.00 17.58 189 ALA A CA 1
ATOM 1487 C C . ALA A 1 197 ? -8.432 -39.490 23.188 1.00 19.27 189 ALA A C 1
ATOM 1488 O O . ALA A 1 197 ? -7.510 -40.306 23.085 1.00 18.35 189 ALA A O 1
ATOM 1490 N N . VAL A 1 198 ? -8.650 -38.544 22.270 1.00 17.49 190 VAL A N 1
ATOM 1491 C CA . VAL A 1 198 ? -7.752 -38.414 21.120 1.00 16.02 190 VAL A CA 1
ATOM 1492 C C . VAL A 1 198 ? -6.329 -38.101 21.580 1.00 18.82 190 VAL A C 1
ATOM 1493 O O . VAL A 1 198 ? -5.358 -38.676 21.074 1.00 17.28 190 VAL A O 1
ATOM 1497 N N . ILE A 1 199 ? -6.175 -37.188 22.540 1.00 17.23 191 ILE A N 1
ATOM 1498 C CA . ILE A 1 199 ? -4.832 -36.863 23.025 1.00 17.57 191 ILE A CA 1
ATOM 1499 C C . ILE A 1 199 ? -4.175 -38.098 23.630 1.00 17.59 191 ILE A C 1
ATOM 1500 O O . ILE A 1 199 ? -2.999 -38.391 23.361 1.00 18.84 191 ILE A O 1
ATOM 1505 N N . ALA A 1 200 ? -4.928 -38.853 24.441 1.00 18.58 192 ALA A N 1
ATOM 1506 C CA . ALA A 1 200 ? -4.376 -40.057 25.060 1.00 19.02 192 ALA A CA 1
ATOM 1507 C C . ALA A 1 200 ? -4.057 -41.119 24.016 1.00 19.64 192 ALA A C 1
ATOM 1508 O O . ALA A 1 200 ? -3.038 -41.817 24.119 1.00 19.76 192 ALA A O 1
ATOM 1510 N N . TYR A 1 201 ? -4.911 -41.236 23.005 1.00 16.79 193 TYR A N 1
ATOM 1511 C CA . TYR A 1 201 ? -4.732 -42.234 21.956 1.00 15.51 193 TYR A CA 1
ATOM 1512 C C . TYR A 1 201 ? -3.495 -41.940 21.123 1.00 19.22 193 TYR A C 1
ATOM 1513 O O . TYR A 1 201 ? -2.679 -42.833 20.863 1.00 17.13 193 TYR A O 1
ATOM 1522 N N . LEU A 1 202 ? -3.347 -40.687 20.685 1.00 17.05 194 LEU A N 1
ATOM 1523 C CA . LEU A 1 202 ? -2.172 -40.303 19.912 1.00 18.15 194 LEU A CA 1
ATOM 1524 C C . LEU A 1 202 ? -0.902 -40.423 20.741 1.00 16.96 194 LEU A C 1
ATOM 1525 O O . LEU A 1 202 ? 0.144 -40.851 20.231 1.00 19.21 194 LEU A O 1
ATOM 1530 N N . GLY A 1 203 ? -0.965 -40.044 22.022 1.00 17.18 195 GLY A N 1
ATOM 1531 C CA . GLY A 1 203 ? 0.211 -40.164 22.863 1.00 20.41 195 GLY A CA 1
ATOM 1532 C C . GLY A 1 203 ? 0.619 -41.607 23.066 1.00 19.26 195 GLY A C 1
ATOM 1533 O O . GLY A 1 203 ? 1.810 -41.924 23.097 1.00 19.97 195 GLY A O 1
ATOM 1534 N N . ALA A 1 204 ? -0.367 -42.502 23.211 1.00 19.51 196 ALA A N 1
ATOM 1535 C CA . ALA A 1 204 ? -0.057 -43.921 23.382 1.00 20.01 196 ALA A CA 1
ATOM 1536 C C . ALA A 1 204 ? 0.518 -44.516 22.104 1.00 18.23 196 ALA A C 1
ATOM 1537 O O . ALA A 1 204 ? 1.424 -45.356 22.164 1.00 20.04 196 ALA A O 1
ATOM 1539 N N . GLN A 1 205 ? 0.024 -44.090 20.938 1.00 17.26 197 GLN A N 1
ATOM 1540 C CA . GLN A 1 205 ? 0.628 -44.551 19.686 1.00 17.00 197 GLN A CA 1
ATOM 1541 C C . GLN A 1 205 ? 2.066 -44.074 19.562 1.00 18.30 197 GLN A C 1
ATOM 1542 O O . GLN A 1 205 ? 2.942 -44.824 19.116 1.00 17.59 197 GLN A O 1
ATOM 1548 N N . ARG A 1 206 ? 2.327 -42.819 19.938 1.00 19.85 198 ARG A N 1
ATOM 1549 C CA . ARG A 1 206 ? 3.699 -42.321 19.913 1.00 19.58 198 ARG A CA 1
ATOM 1550 C C . ARG A 1 206 ? 4.589 -43.135 20.844 1.00 19.82 198 ARG A C 1
ATOM 1551 O O . ARG A 1 206 ? 5.702 -43.530 20.471 1.00 21.63 198 ARG A O 1
ATOM 1559 N N . ALA A 1 207 ? 4.098 -43.431 22.052 1.00 18.80 199 ALA A N 1
ATOM 1560 C CA . ALA A 1 207 ? 4.908 -44.187 23.002 1.00 20.18 199 ALA A CA 1
ATOM 1561 C C . ALA A 1 207 ? 5.162 -45.608 22.516 1.00 21.76 199 ALA A C 1
ATOM 1562 O O . ALA A 1 207 ? 6.214 -46.187 22.819 1.00 23.65 199 ALA A O 1
ATOM 1564 N N . ALA A 1 208 ? 4.217 -46.175 21.766 1.00 20.86 200 ALA A N 1
ATOM 1565 C CA . ALA A 1 208 ? 4.356 -47.506 21.192 1.00 18.75 200 ALA A CA 1
ATOM 1566 C C . ALA A 1 208 ? 5.229 -47.529 19.944 1.00 20.63 200 ALA A C 1
ATOM 1567 O O . ALA A 1 208 ? 5.551 -48.622 19.461 1.00 21.97 200 ALA A O 1
ATOM 1569 N N . GLY A 1 209 ? 5.594 -46.370 19.391 1.00 19.69 201 GLY A N 1
ATOM 1570 C CA . GLY A 1 209 ? 6.508 -46.360 18.258 1.00 18.76 201 GLY A CA 1
ATOM 1571 C C . GLY A 1 209 ? 6.138 -45.520 17.047 1.00 18.54 201 GLY A C 1
ATOM 1572 O O . GLY A 1 209 ? 6.946 -45.417 16.116 1.00 20.76 201 GLY A O 1
ATOM 1573 N N . ALA A 1 210 ? 4.945 -44.919 17.027 1.00 18.83 202 ALA A N 1
ATOM 1574 C CA . ALA A 1 210 ? 4.587 -44.053 15.910 1.00 18.70 202 ALA A CA 1
ATOM 1575 C C . ALA A 1 210 ? 5.510 -42.840 15.876 1.00 17.93 202 ALA A C 1
ATOM 1576 O O . ALA A 1 210 ? 5.788 -42.215 16.907 1.00 21.09 202 ALA A O 1
ATOM 1578 N N . GLN A 1 211 ? 5.990 -42.508 14.676 1.00 18.98 203 GLN A N 1
ATOM 1579 C CA . GLN A 1 211 ? 7.001 -41.478 14.499 1.00 17.61 203 GLN A CA 1
ATOM 1580 C C . GLN A 1 211 ? 6.456 -40.196 13.892 1.00 17.51 203 GLN A C 1
ATOM 1581 O O . GLN A 1 211 ? 7.187 -39.197 13.833 1.00 21.00 203 GLN A O 1
ATOM 1587 N N . ALA A 1 212 ? 5.202 -40.205 13.448 1.00 16.66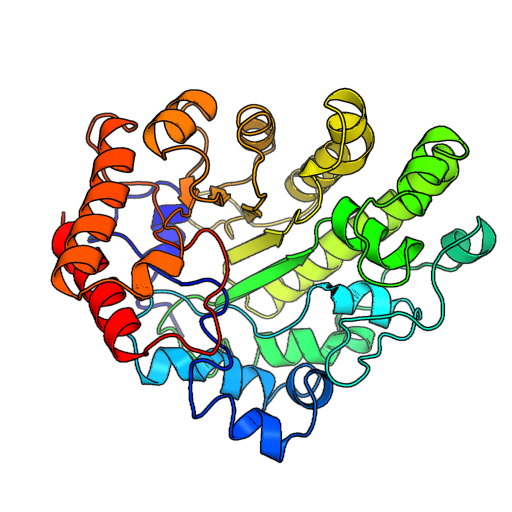 204 ALA A N 1
ATOM 1588 C CA . ALA A 1 212 ? 4.460 -39.019 13.054 1.00 16.90 204 ALA A CA 1
ATOM 1589 C C . ALA A 1 212 ? 3.004 -39.305 13.369 1.00 16.93 204 ALA A C 1
ATOM 1590 O O . ALA A 1 212 ? 2.600 -40.468 13.490 1.00 18.68 204 ALA A O 1
ATOM 1592 N N . LEU A 1 213 ? 2.217 -38.238 13.517 1.00 16.95 205 LEU A N 1
ATOM 1593 C CA . LEU A 1 213 ? 0.831 -38.384 13.946 1.00 14.96 205 LEU A CA 1
ATOM 1594 C C . LEU A 1 213 ? -0.071 -37.494 13.110 1.00 17.15 205 LEU A C 1
ATOM 1595 O O . LEU A 1 213 ? 0.183 -36.289 12.989 1.00 18.44 205 LEU A O 1
ATOM 1600 N N . GLN A 1 214 ? -1.137 -38.079 12.554 1.00 15.95 206 GLN A N 1
ATOM 1601 C CA . GLN A 1 214 ? -2.058 -37.362 11.684 1.00 15.31 206 GLN A CA 1
ATOM 1602 C C . GLN A 1 214 ? -3.463 -37.390 12.273 1.00 17.27 206 GLN A C 1
ATOM 1603 O O . GLN A 1 214 ? -3.935 -38.441 12.730 1.00 16.79 206 GLN A O 1
ATOM 1609 N N . VAL A 1 215 ? -4.124 -36.233 12.270 1.00 15.65 207 VAL A N 1
ATOM 1610 C CA . VAL A 1 215 ? -5.505 -36.091 12.727 1.00 15.97 207 VAL A CA 1
ATOM 1611 C C . VAL A 1 215 ? -6.393 -35.811 11.518 1.00 16.87 207 VAL A C 1
ATOM 1612 O O . VAL A 1 215 ? -6.148 -34.856 10.768 1.00 17.56 207 VAL A O 1
ATOM 1616 N N . PHE A 1 216 ? -7.461 -36.601 11.361 1.00 15.37 208 PHE A N 1
ATOM 1617 C CA . PHE A 1 216 ? -8.358 -36.499 10.206 1.00 15.28 208 PHE A CA 1
ATOM 1618 C C . PHE A 1 216 ? -9.645 -35.784 10.614 1.00 18.63 208 PHE A C 1
ATOM 1619 O O . PHE A 1 216 ? -10.486 -36.371 11.303 1.00 17.25 208 PHE A O 1
ATOM 1627 N N . ASP A 1 217 ? -9.814 -34.529 10.186 1.00 18.49 209 ASP A N 1
ATOM 1628 C CA . ASP A 1 217 ? -11.070 -33.805 10.444 1.00 17.68 209 ASP A CA 1
ATOM 1629 C C . ASP A 1 217 ? -11.981 -33.883 9.220 1.00 18.30 209 ASP A C 1
ATOM 1630 O O . ASP A 1 217 ? -12.350 -32.864 8.616 1.00 19.75 209 ASP A O 1
ATOM 1635 N N . THR A 1 218 ? -12.351 -35.128 8.893 1.00 19.04 210 THR A N 1
ATOM 1636 C CA . THR A 1 218 ? -13.071 -35.438 7.661 1.00 18.24 210 THR A CA 1
ATOM 1637 C C . THR A 1 218 ? -14.301 -34.560 7.467 1.00 20.29 210 THR A C 1
ATOM 1638 O O . THR A 1 218 ? -14.602 -34.138 6.342 1.00 22.71 210 THR A O 1
ATOM 1642 N N . TRP A 1 219 ? -15.045 -34.298 8.540 1.00 19.15 211 TRP A N 1
ATOM 1643 C CA . TRP A 1 219 ? -16.333 -33.623 8.419 1.00 21.20 211 TRP A CA 1
ATOM 1644 C C . TRP A 1 219 ? -16.316 -32.200 8.966 1.00 18.74 211 TRP A C 1
ATOM 1645 O O . TRP A 1 219 ? -17.379 -31.602 9.145 1.00 18.55 211 TRP A O 1
ATOM 1656 N N . GLY A 1 220 ? -15.134 -31.624 9.184 1.00 18.30 212 GLY A N 1
ATOM 1657 C CA . GLY A 1 220 ? -15.072 -30.234 9.617 1.00 19.71 212 GLY A CA 1
ATOM 1658 C C . GLY A 1 220 ? -15.697 -29.262 8.634 1.00 20.36 212 GLY A C 1
ATOM 1659 O O . GLY A 1 220 ? -16.155 -28.180 9.028 1.00 19.36 212 GLY A O 1
ATOM 1660 N N . GLY A 1 221 ? -15.740 -29.631 7.350 1.00 19.39 213 GLY A N 1
ATOM 1661 C CA . GLY A 1 221 ? -16.245 -28.759 6.307 1.00 20.25 213 GLY A CA 1
ATOM 1662 C C . GLY A 1 221 ? -17.749 -28.601 6.250 1.00 22.07 213 GLY A C 1
ATOM 1663 O O . GLY A 1 221 ? -18.246 -27.788 5.460 1.00 24.59 213 GLY A O 1
ATOM 1664 N N . VAL A 1 222 ? -18.501 -29.354 7.057 1.00 21.21 214 VAL A N 1
ATOM 1665 C CA . VAL A 1 222 ? -19.951 -29.179 7.055 1.00 19.34 214 VAL A CA 1
ATOM 1666 C C . VAL A 1 222 ? -20.392 -27.982 7.878 1.00 19.93 214 VAL A C 1
ATOM 1667 O O . VAL A 1 222 ? -21.577 -27.635 7.859 1.00 19.04 214 VAL A O 1
ATOM 1671 N N . LEU A 1 223 ? -19.474 -27.308 8.565 1.00 18.24 215 LEU A N 1
ATOM 1672 C CA . LEU A 1 223 ? -19.835 -26.259 9.508 1.00 18.66 215 LEU A CA 1
ATOM 1673 C C . LEU A 1 223 ? -19.636 -24.866 8.924 1.00 18.69 215 LEU A C 1
ATOM 1674 O O . LEU A 1 223 ? -18.714 -24.626 8.144 1.00 19.99 215 LEU A O 1
ATOM 1679 N N . SER A 1 224 ? -20.527 -23.952 9.322 1.00 17.34 216 SER A N 1
ATOM 1680 C CA . SER A 1 224 ? -20.343 -22.521 9.118 1.00 17.75 216 SER A CA 1
ATOM 1681 C C . SER A 1 224 ? -19.044 -22.070 9.776 1.00 17.81 216 SER A C 1
ATOM 1682 O O . SER A 1 224 ? -18.516 -22.762 10.648 1.00 18.99 216 SER A O 1
ATOM 1685 N N . PRO A 1 225 ? -18.505 -20.919 9.371 1.00 18.62 217 PRO A N 1
ATOM 1686 C CA . PRO A 1 225 ? -17.264 -20.437 10.014 1.00 18.87 217 PRO A CA 1
ATOM 1687 C C . PRO A 1 225 ? -17.354 -20.361 11.534 1.00 20.92 217 PRO A C 1
ATOM 1688 O O . PRO A 1 225 ? -16.436 -20.817 12.231 1.00 19.34 217 PRO A O 1
ATOM 1692 N N . ALA A 1 226 ? -18.443 -19.805 12.069 1.00 20.12 218 ALA A N 1
ATOM 1693 C CA . ALA A 1 226 ? -18.567 -19.673 13.518 1.00 19.20 218 ALA A CA 1
ATOM 1694 C C . ALA A 1 226 ? -18.654 -21.035 14.192 1.00 21.28 218 ALA A C 1
ATOM 1695 O O . ALA A 1 226 ? -18.010 -21.266 15.222 1.00 21.80 218 ALA A O 1
ATOM 1697 N N . MET A 1 227 ? -19.452 -21.947 13.635 1.00 20.97 219 MET A N 1
ATOM 1698 C CA . MET A 1 227 ? -19.576 -23.259 14.254 1.00 17.64 219 MET A CA 1
ATOM 1699 C C . MET A 1 227 ? -18.298 -24.067 14.104 1.00 18.70 219 MET A C 1
ATOM 1700 O O . MET A 1 227 ? -17.974 -24.868 14.984 1.00 19.03 219 MET A O 1
ATOM 1705 N N . TYR A 1 228 ? -17.560 -23.873 13.008 1.00 18.67 220 TYR A N 1
ATOM 1706 C CA . TYR A 1 228 ? -16.275 -24.549 12.861 1.00 19.82 220 TYR A CA 1
ATOM 1707 C C . TYR A 1 228 ? -15.315 -24.131 13.966 1.00 20.75 220 TYR A C 1
ATOM 1708 O O . TYR A 1 228 ? -14.650 -24.979 14.578 1.00 18.59 220 TYR A O 1
ATOM 1717 N N . ARG A 1 229 ? -15.222 -22.821 14.227 1.00 18.09 221 ARG A N 1
ATOM 1718 C CA . ARG A 1 229 ? -14.348 -22.348 15.298 1.00 17.69 221 ARG A CA 1
ATOM 1719 C C . ARG A 1 229 ? -14.751 -22.958 16.632 1.00 20.86 221 ARG A C 1
ATOM 1720 O O . ARG A 1 229 ? -13.893 -23.421 17.392 1.00 20.75 221 ARG A O 1
ATOM 1728 N N . GLU A 1 230 ? -16.055 -23.007 16.917 1.00 19.19 222 GLU A N 1
ATOM 1729 C CA . GLU A 1 230 ? -16.521 -23.386 18.251 1.00 19.37 222 GLU A CA 1
ATOM 1730 C C . GLU A 1 230 ? -16.479 -24.893 18.481 1.00 22.00 222 GLU A C 1
ATOM 1731 O O . GLU A 1 230 ? -16.179 -25.341 19.595 1.00 22.07 222 GLU A O 1
ATOM 1737 N N . PHE A 1 231 ? -16.773 -25.689 17.453 1.00 17.98 223 PHE A N 1
ATOM 1738 C CA . PHE A 1 231 ? -17.000 -27.112 17.648 1.00 17.42 223 PHE A CA 1
ATOM 1739 C C . PHE A 1 231 ? -15.954 -28.014 17.007 1.00 17.73 223 PHE A C 1
ATOM 1740 O O . PHE A 1 231 ? -15.937 -29.213 17.307 1.00 18.94 223 PHE A O 1
ATOM 1748 N N . SER A 1 232 ? -15.067 -27.487 16.158 1.00 17.68 224 SER A N 1
ATOM 1749 C CA . SER A 1 232 ? -13.970 -28.307 15.649 1.00 16.98 224 SER A CA 1
ATOM 1750 C C . SER A 1 232 ? -12.608 -27.686 15.927 1.00 18.78 224 SER A C 1
ATOM 1751 O O . SER A 1 232 ? -11.765 -28.325 16.566 1.00 17.73 224 SER A O 1
ATOM 1754 N N . LEU A 1 233 ? -12.367 -26.457 15.467 1.00 18.38 225 LEU A N 1
ATOM 1755 C CA . LEU A 1 233 ? -11.041 -25.864 15.606 1.00 17.34 225 LEU A CA 1
ATOM 1756 C C . LEU A 1 233 ? -10.612 -25.780 17.064 1.00 20.57 225 LEU A C 1
ATOM 1757 O O . LEU A 1 233 ? -9.440 -26.017 17.387 1.00 19.36 225 LEU A O 1
ATOM 1762 N N . ARG A 1 234 ? -11.547 -25.429 17.956 1.00 18.79 226 ARG A N 1
ATOM 1763 C CA . ARG A 1 234 ? -11.235 -25.327 19.380 1.00 20.96 226 ARG A CA 1
ATOM 1764 C C . ARG A 1 234 ? -10.545 -26.582 19.886 1.00 19.45 226 ARG A C 1
ATOM 1765 O O . ARG A 1 234 ? -9.610 -26.508 20.697 1.00 20.94 226 ARG A O 1
ATOM 1773 N N . TYR A 1 235 ? -10.993 -27.738 19.414 1.00 18.74 227 TYR A N 1
ATOM 1774 C CA . TYR A 1 235 ? -10.497 -29.012 19.907 1.00 18.70 227 TYR A CA 1
ATOM 1775 C C . TYR A 1 235 ? -9.250 -29.469 19.164 1.00 21.24 227 TYR A C 1
ATOM 1776 O O . TYR A 1 235 ? -8.390 -30.112 19.774 1.00 19.81 227 TYR A O 1
ATOM 1785 N N . LEU A 1 236 ? -9.111 -29.122 17.878 1.00 19.52 228 LEU A N 1
ATOM 1786 C CA . LEU A 1 236 ? -7.822 -29.299 17.210 1.00 19.92 228 LEU A CA 1
ATOM 1787 C C . LEU A 1 236 ? -6.734 -28.505 17.917 1.00 19.95 228 LEU A C 1
ATOM 1788 O O . LEU A 1 236 ? -5.611 -28.992 18.090 1.00 19.55 228 LEU A O 1
ATOM 1793 N N . GLN A 1 237 ? -7.046 -27.269 18.322 1.00 18.98 229 GLN A N 1
ATOM 1794 C CA . GLN A 1 237 ? -6.082 -26.472 19.073 1.00 20.72 229 GLN A CA 1
ATOM 1795 C C . GLN A 1 237 ? -5.720 -27.144 20.393 1.00 22.73 229 GLN A C 1
ATOM 1796 O O . GLN A 1 237 ? -4.547 -27.170 20.788 1.00 20.92 229 GLN A O 1
ATOM 1802 N N . ARG A 1 238 ? -6.715 -27.700 21.087 1.00 20.83 230 ARG A N 1
ATOM 1803 C CA . ARG A 1 238 ? -6.434 -28.389 22.342 1.00 22.99 230 ARG A CA 1
ATOM 1804 C C . ARG A 1 238 ? -5.507 -29.579 22.127 1.00 22.64 230 ARG A C 1
ATOM 1805 O O . ARG A 1 238 ? -4.638 -29.853 22.963 1.00 23.56 230 ARG A O 1
ATOM 1813 N N . ILE A 1 239 ? -5.663 -30.287 21.007 1.00 19.02 231 ILE A N 1
ATOM 1814 C CA . ILE A 1 239 ? -4.769 -31.404 20.716 1.00 19.06 231 ILE A CA 1
ATOM 1815 C C . ILE A 1 239 ? -3.349 -30.904 20.507 1.00 23.71 231 ILE A C 1
ATOM 1816 O O . ILE A 1 239 ? -2.394 -31.439 21.079 1.00 23.08 231 ILE A O 1
ATOM 1821 N N . ALA A 1 240 ? -3.187 -29.869 19.680 1.00 19.95 232 ALA A N 1
ATOM 1822 C CA . ALA A 1 240 ? -1.854 -29.345 19.410 1.00 20.78 232 ALA A CA 1
ATOM 1823 C C . ALA A 1 240 ? -1.178 -28.882 20.693 1.00 24.50 232 ALA A C 1
ATOM 1824 O O . ALA A 1 240 ? 0.024 -29.097 20.879 1.00 26.49 232 ALA A O 1
ATOM 1826 N N . GLU A 1 241 ? -1.940 -28.268 21.600 1.00 22.34 233 GLU A N 1
ATOM 1827 C CA . GLU A 1 241 ? -1.363 -27.740 22.833 1.00 21.67 233 GLU A CA 1
ATOM 1828 C C . GLU A 1 241 ? -1.112 -28.826 23.873 1.00 25.16 233 GLU A C 1
ATOM 1829 O O . GLU A 1 241 ? -0.137 -28.744 24.633 1.00 30.17 233 GLU A O 1
ATOM 1835 N N . GLY A 1 242 ? -1.979 -29.832 23.939 1.00 26.11 234 GLY A N 1
ATOM 1836 C CA . GLY A 1 242 ? -1.951 -30.779 25.039 1.00 29.18 234 GLY A CA 1
ATOM 1837 C C . GLY A 1 242 ? -1.195 -32.064 24.771 1.00 29.71 234 GLY A C 1
ATOM 1838 O O . GLY A 1 242 ? -0.858 -32.795 25.706 1.00 33.04 234 GLY A O 1
ATOM 1839 N N . LEU A 1 243 ? -0.916 -32.355 23.506 1.00 24.21 235 LEU A N 1
ATOM 1840 C CA . LEU A 1 243 ? -0.221 -33.579 23.122 1.00 23.21 235 LEU A CA 1
ATOM 1841 C C . LEU A 1 243 ? 1.288 -33.346 23.156 1.00 26.26 235 LEU A C 1
ATOM 1842 O O . LEU A 1 243 ? 1.826 -32.586 22.345 1.00 28.38 235 LEU A O 1
ATOM 1847 N N . GLU A 1 244 ? 1.975 -34.010 24.085 1.00 25.61 236 GLU A N 1
ATOM 1848 C CA . GLU A 1 244 ? 3.429 -33.920 24.155 1.00 26.38 236 GLU A CA 1
ATOM 1849 C C . GLU A 1 244 ? 4.066 -34.659 22.982 1.00 25.03 236 GLU A C 1
ATOM 1850 O O . GLU A 1 244 ? 3.767 -35.832 22.736 1.00 28.30 236 GLU A O 1
ATOM 1856 N N . ARG A 1 245 ? 4.955 -33.970 22.256 1.00 26.44 237 ARG A N 1
ATOM 1857 C CA . ARG A 1 245 ? 5.558 -34.524 21.047 1.00 25.80 237 ARG A CA 1
ATOM 1858 C C . ARG A 1 245 ? 7.060 -34.285 20.959 1.00 30.35 237 ARG A C 1
ATOM 1859 O O . ARG A 1 245 ? 7.656 -34.580 19.917 1.00 30.55 237 ARG A O 1
ATOM 1867 N N . GLY A 1 246 ? 7.685 -33.749 21.997 1.00 28.31 238 GLY A N 1
ATOM 1868 C CA . GLY A 1 246 ? 9.089 -33.407 21.903 1.00 34.16 238 GLY A CA 1
ATOM 1869 C C . GLY A 1 246 ? 9.311 -32.042 21.283 1.00 32.73 238 GLY A C 1
ATOM 1870 O O . GLY A 1 246 ? 8.377 -31.283 20.998 1.00 39.78 238 GLY A O 1
ATOM 1871 N N . GLU A 1 247 ? 10.587 -31.740 21.039 1.00 36.65 239 GLU A N 1
ATOM 1872 C CA . GLU A 1 247 ? 11.032 -30.389 20.721 1.00 45.67 239 GLU A CA 1
ATOM 1873 C C . GLU A 1 247 ? 12.001 -30.394 19.546 1.00 41.78 239 GLU A C 1
ATOM 1874 O O . GLU A 1 247 ? 12.859 -31.277 19.437 1.00 38.52 239 GLU A O 1
ATOM 1880 N N . GLY A 1 248 ? 11.854 -29.400 18.670 1.00 41.33 240 GLY A N 1
ATOM 1881 C CA . GLY A 1 248 ? 12.873 -29.131 17.664 1.00 46.04 240 GLY A CA 1
ATOM 1882 C C . GLY A 1 248 ? 12.972 -30.221 16.614 1.00 46.83 240 GLY A C 1
ATOM 1883 O O . GLY A 1 248 ? 11.972 -30.812 16.191 1.00 37.97 240 GLY A O 1
ATOM 1884 N N . SER A 1 249 ? 14.206 -30.492 16.184 1.00 44.13 241 SER A N 1
ATOM 1885 C CA . SER A 1 249 ? 14.460 -31.446 15.111 1.00 43.56 241 SER A CA 1
ATOM 1886 C C . SER A 1 249 ? 14.089 -32.877 15.477 1.00 39.31 241 SER A C 1
ATOM 1887 O O . SER A 1 249 ? 14.024 -33.723 14.581 1.00 51.45 241 SER A O 1
ATOM 1890 N N . GLU A 1 250 ? 13.849 -33.175 16.754 1.00 40.23 242 GLU A N 1
ATOM 1891 C CA . GLU A 1 250 ? 13.455 -34.516 17.166 1.00 39.66 242 GLU A CA 1
ATOM 1892 C C . GLU A 1 250 ? 11.964 -34.640 17.461 1.00 32.18 242 GLU A C 1
ATOM 1893 O O . GLU A 1 250 ? 11.513 -35.723 17.844 1.00 32.51 242 GLU A O 1
ATOM 1895 N N . ARG A 1 251 ? 11.190 -33.572 17.298 1.00 32.10 243 ARG A N 1
ATOM 1896 C CA . ARG A 1 251 ? 9.781 -33.638 17.660 1.00 27.62 243 ARG A CA 1
ATOM 1897 C C . ARG A 1 251 ? 9.028 -34.590 16.733 1.00 30.91 243 ARG A C 1
ATOM 1898 O O . ARG A 1 251 ? 9.336 -34.702 15.540 1.00 31.40 243 ARG A O 1
ATOM 1906 N N . THR A 1 252 ? 8.053 -35.297 17.298 1.00 25.73 244 THR A N 1
ATOM 1907 C CA . THR A 1 252 ? 7.127 -36.112 16.504 1.00 22.29 244 THR A CA 1
ATOM 1908 C C . THR A 1 252 ? 6.200 -35.185 15.731 1.00 23.13 244 THR A C 1
ATOM 1909 O O . THR A 1 252 ? 5.426 -34.454 16.357 1.00 25.02 244 THR A O 1
ATOM 1913 N N . PRO A 1 253 ? 6.231 -35.170 14.395 1.00 21.27 245 PRO A N 1
ATOM 1914 C CA . PRO A 1 253 ? 5.393 -34.214 13.662 1.00 20.14 245 PRO A CA 1
ATOM 1915 C C . PRO A 1 253 ? 3.911 -34.504 13.824 1.00 21.57 245 PRO A C 1
ATOM 1916 O O . PRO A 1 253 ? 3.475 -35.661 13.853 1.00 20.94 245 PRO A O 1
ATOM 1920 N N . LEU A 1 254 ? 3.139 -33.430 13.918 1.00 19.87 246 LEU A N 1
ATOM 1921 C CA . LEU A 1 254 ? 1.686 -33.483 13.959 1.00 19.53 246 LEU A CA 1
ATOM 1922 C C . LEU A 1 254 ? 1.122 -32.904 12.668 1.00 19.36 246 LEU A C 1
ATOM 1923 O O . LEU A 1 254 ? 1.436 -31.762 12.307 1.00 19.31 246 LEU A O 1
ATOM 1928 N N . ILE A 1 255 ? 0.272 -33.686 11.995 1.00 16.31 247 ILE A N 1
ATOM 1929 C CA . ILE A 1 255 ? -0.339 -33.337 10.718 1.00 17.28 247 ILE A CA 1
ATOM 1930 C C . ILE A 1 255 ? -1.841 -33.221 10.929 1.00 16.50 247 ILE A C 1
ATOM 1931 O O . ILE A 1 255 ? -2.456 -34.124 11.502 1.00 16.64 247 ILE A O 1
ATOM 1936 N N . LEU A 1 256 ? -2.441 -32.135 10.454 1.00 16.27 248 LEU A N 1
ATOM 1937 C CA . LEU A 1 256 ? -3.896 -31.998 10.463 1.00 15.80 248 LEU A CA 1
ATOM 1938 C C . LEU A 1 256 ? -4.408 -32.055 9.033 1.00 15.74 248 LEU A C 1
ATOM 1939 O O . LEU A 1 256 ? -3.940 -31.300 8.180 1.00 17.24 248 LEU A O 1
ATOM 1944 N N . PHE A 1 257 ? -5.371 -32.943 8.778 1.00 16.75 249 PHE A N 1
ATOM 1945 C CA . PHE A 1 257 ? -5.930 -33.130 7.448 1.00 17.14 249 PHE A CA 1
ATOM 1946 C C . PHE A 1 257 ? -7.390 -32.718 7.458 1.00 19.55 249 PHE A C 1
ATOM 1947 O O . PHE A 1 257 ? -8.131 -33.033 8.392 1.00 20.12 249 PHE A O 1
ATOM 1955 N N . GLY A 1 258 ? -7.788 -32.009 6.407 1.00 24.70 250 GLY A N 1
ATOM 1956 C CA . GLY A 1 258 ? -9.175 -31.664 6.182 1.00 30.71 250 GLY A CA 1
ATOM 1957 C C . GLY A 1 258 ? -9.391 -31.664 4.689 1.00 29.56 250 GLY A C 1
ATOM 1958 O O . GLY A 1 258 ? -8.438 -31.724 3.904 1.00 27.81 250 GLY A O 1
ATOM 1959 N N . LYS A 1 259 ? -10.658 -31.623 4.294 1.00 33.69 251 LYS A N 1
ATOM 1960 C CA . LYS A 1 259 ? -10.999 -31.608 2.880 1.00 33.88 251 LYS A CA 1
ATOM 1961 C C . LYS A 1 259 ? -11.895 -30.415 2.581 1.00 36.41 251 LYS A C 1
ATOM 1962 O O . LYS A 1 259 ? -12.613 -29.926 3.459 1.00 32.37 251 LYS A O 1
ATOM 1968 N N . GLY A 1 260 ? -11.821 -29.938 1.333 1.00 33.07 252 GLY A N 1
ATOM 1969 C CA . GLY A 1 260 ? -12.521 -28.736 0.912 1.00 49.83 252 GLY A CA 1
ATOM 1970 C C . GLY A 1 260 ? -12.492 -27.622 1.941 1.00 54.87 252 GLY A C 1
ATOM 1971 O O . GLY A 1 260 ? -13.486 -26.913 2.124 1.00 61.76 252 GLY A O 1
ATOM 1972 N N . THR A 1 261 ? -11.356 -27.467 2.626 1.00 71.06 253 THR A N 1
ATOM 1973 C CA . THR A 1 261 ? -11.246 -26.615 3.806 1.00 79.77 253 THR A CA 1
ATOM 1974 C C . THR A 1 261 ? -10.165 -25.550 3.636 1.00 77.27 253 THR A C 1
ATOM 1975 O O . THR A 1 261 ? -9.529 -25.130 4.608 1.00 66.33 253 THR A O 1
ATOM 1979 N N . GLY A 1 262 ? -9.961 -25.091 2.399 1.00 77.67 254 GLY A N 1
ATOM 1980 C CA . GLY A 1 262 ? -9.002 -24.031 2.140 1.00 72.89 254 GLY A CA 1
ATOM 1981 C C . GLY A 1 262 ? -9.341 -22.719 2.816 1.00 69.83 254 GLY A C 1
ATOM 1982 O O . GLY A 1 262 ? -8.467 -21.855 2.948 1.00 65.20 254 GLY A O 1
ATOM 1983 N N . LEU A 1 263 ? -10.593 -22.546 3.244 1.00 73.27 255 LEU A N 1
ATOM 1984 C CA . LEU A 1 263 ? -10.975 -21.340 3.965 1.00 67.22 255 LEU A CA 1
ATOM 1985 C C . LEU A 1 263 ? -10.476 -21.338 5.403 1.00 52.57 255 LEU A C 1
ATOM 1986 O O . LEU A 1 263 ? -10.392 -20.265 6.010 1.00 61.43 255 LEU A O 1
ATOM 1988 N N . HIS A 1 264 ? -10.136 -22.502 5.961 1.00 35.70 256 HIS A N 1
ATOM 1989 C CA . HIS A 1 264 ? -9.611 -22.562 7.318 1.00 31.02 256 HIS A CA 1
ATOM 1990 C C . HIS A 1 264 ? -8.105 -22.781 7.363 1.00 26.44 256 HIS A C 1
ATOM 1991 O O . HIS A 1 264 ? -7.568 -23.029 8.445 1.00 23.44 256 HIS A O 1
ATOM 1998 N N . LEU A 1 265 ? -7.410 -22.687 6.224 1.00 27.46 257 LEU A N 1
ATOM 1999 C CA . LEU A 1 265 ? -5.970 -22.953 6.224 1.00 27.59 257 LEU A CA 1
ATOM 2000 C C . LEU A 1 265 ? -5.217 -21.959 7.097 1.00 25.45 257 LEU A C 1
ATOM 2001 O O . LEU A 1 265 ? -4.275 -22.336 7.802 1.00 23.68 257 LEU A O 1
ATOM 2006 N N . GLU A 1 266 ? -5.616 -20.686 7.078 1.00 23.86 258 GLU A N 1
ATOM 2007 C CA A GLU A 1 266 ? -4.912 -19.709 7.899 0.49 26.55 258 GLU A CA 1
ATOM 2008 C CA B GLU A 1 266 ? -4.938 -19.690 7.903 0.51 26.66 258 GLU A CA 1
ATOM 2009 C C . GLU A 1 266 ? -5.012 -20.072 9.375 1.00 26.08 258 GLU A C 1
ATOM 2010 O O . GLU A 1 266 ? -3.995 -20.115 10.081 1.00 26.11 258 GLU A O 1
ATOM 2021 N N . ALA A 1 267 ? -6.223 -20.362 9.854 1.00 25.99 259 ALA A N 1
ATOM 2022 C CA . ALA A 1 267 ? -6.404 -20.706 11.260 1.00 23.38 259 ALA A CA 1
ATOM 2023 C C . ALA A 1 267 ? -5.699 -22.009 11.613 1.00 25.62 259 ALA A C 1
ATOM 2024 O O . ALA A 1 267 ? -5.052 -22.106 12.662 1.00 23.91 259 ALA A O 1
ATOM 2026 N N . LEU A 1 268 ? -5.79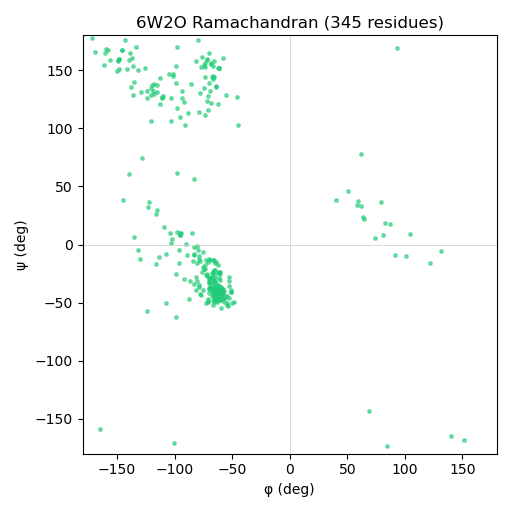8 -23.018 10.743 1.00 19.93 260 LEU A N 1
ATOM 2027 C CA . LEU A 1 268 ? -5.129 -24.287 11.006 1.00 20.04 260 LEU A CA 1
ATOM 2028 C C . LEU A 1 268 ? -3.616 -24.112 11.073 1.00 19.75 260 LEU A C 1
ATOM 2029 O O . LEU A 1 268 ? -2.939 -24.791 11.855 1.00 21.93 260 LEU A O 1
ATOM 2034 N N . SER A 1 269 ? -3.064 -23.210 10.256 1.00 20.81 261 SER A N 1
ATOM 2035 C CA . SER A 1 269 ? -1.620 -23.004 10.245 1.00 21.80 261 SER A CA 1
ATOM 2036 C C . SER A 1 269 ? -1.117 -22.334 11.516 1.00 25.76 261 SER A C 1
ATOM 2037 O O . SER A 1 269 ? 0.097 -22.313 11.744 1.00 26.19 261 SER A O 1
ATOM 2040 N N . GLN A 1 270 ? -2.016 -21.801 12.344 1.00 24.88 262 GLN A N 1
ATOM 2041 C CA . GLN A 1 270 ? -1.655 -21.113 13.578 1.00 25.54 262 GLN A CA 1
ATOM 2042 C C . GLN A 1 270 ? -1.882 -21.967 14.817 1.00 24.79 262 GLN A C 1
ATOM 2043 O O . GLN A 1 270 ? -1.689 -21.477 15.933 1.00 29.84 262 GLN A O 1
ATOM 2049 N N . THR A 1 271 ? -2.281 -23.228 14.647 1.00 25.54 263 THR A N 1
ATOM 2050 C CA . THR A 1 271 ? -2.567 -24.100 15.780 1.00 25.11 263 THR A CA 1
ATOM 2051 C C . THR A 1 271 ? -1.312 -24.588 16.483 1.00 23.31 263 THR A C 1
ATOM 2052 O O . THR A 1 271 ? -1.389 -24.984 17.649 1.00 28.82 263 THR A O 1
ATOM 2056 N N . GLY A 1 272 ? -0.165 -24.572 15.816 1.00 27.27 264 GLY A N 1
ATOM 2057 C CA . GLY A 1 272 ? 1.003 -25.248 16.328 1.00 23.61 264 GLY A CA 1
ATOM 2058 C C . GLY A 1 272 ? 1.278 -26.585 15.676 1.00 25.82 264 GLY A C 1
ATOM 2059 O O . GLY A 1 272 ? 2.346 -27.163 15.905 1.00 26.43 264 GLY A O 1
ATOM 2060 N N . ALA A 1 273 ? 0.350 -27.099 14.873 1.00 23.12 265 ALA A N 1
ATOM 2061 C CA . ALA A 1 273 ? 0.640 -28.295 14.105 1.00 21.97 265 ALA A CA 1
ATOM 2062 C C . ALA A 1 273 ? 1.807 -28.041 13.153 1.00 21.36 265 ALA A C 1
ATOM 2063 O O . ALA A 1 273 ? 2.064 -26.907 12.735 1.00 24.16 265 ALA A O 1
ATOM 2065 N N . ASP A 1 274 ? 2.542 -29.110 12.839 1.00 19.80 266 ASP A N 1
ATOM 2066 C CA . ASP A 1 274 ? 3.695 -28.978 11.953 1.00 21.99 266 ASP A CA 1
ATOM 2067 C C . ASP A 1 274 ? 3.310 -28.935 10.485 1.00 21.02 266 ASP A C 1
ATOM 2068 O O . ASP A 1 274 ? 4.021 -28.309 9.683 1.00 21.97 266 ASP A O 1
ATOM 2073 N N . ALA A 1 275 ? 2.227 -29.611 10.105 1.00 18.36 267 ALA A N 1
ATOM 2074 C CA . ALA A 1 275 ? 1.915 -29.795 8.700 1.00 17.14 267 ALA A CA 1
ATOM 2075 C C . ALA A 1 275 ? 0.408 -29.849 8.527 1.00 17.32 267 ALA A C 1
ATOM 2076 O O . ALA A 1 275 ? -0.321 -30.263 9.435 1.00 19.03 267 ALA A O 1
ATOM 2078 N N . LEU A 1 276 ? -0.052 -29.422 7.354 1.00 19.11 268 LEU A N 1
ATOM 2079 C CA . LEU A 1 276 ? -1.451 -29.555 6.963 1.00 16.49 268 LEU A CA 1
ATOM 2080 C C . LEU A 1 276 ? -1.547 -30.410 5.716 1.00 18.48 268 LEU A C 1
ATOM 2081 O O . LEU A 1 276 ? -0.817 -30.182 4.743 1.00 18.73 268 LEU A O 1
ATOM 2086 N N . GLY A 1 277 ? -2.457 -31.377 5.745 1.00 17.95 269 GLY A N 1
ATOM 2087 C CA . GLY A 1 277 ? -2.751 -32.197 4.584 1.00 17.35 269 GLY A CA 1
ATOM 2088 C C . GLY A 1 277 ? -3.999 -31.658 3.911 1.00 16.95 269 GLY A C 1
ATOM 2089 O O . GLY A 1 277 ? -4.948 -31.251 4.585 1.00 21.13 269 GLY A O 1
ATOM 2090 N N . LEU A 1 278 ? -3.978 -31.629 2.580 1.00 17.73 270 LEU A N 1
ATOM 2091 C CA . LEU A 1 278 ? -5.106 -31.052 1.864 1.00 18.99 270 LEU A CA 1
ATOM 2092 C C . LEU A 1 278 ? -5.350 -31.785 0.553 1.00 17.46 270 LEU A C 1
ATOM 2093 O O . LEU A 1 278 ? -4.535 -32.590 0.084 1.00 18.47 270 LEU A O 1
ATOM 2098 N N . ASP A 1 279 ? -6.508 -31.492 -0.032 1.00 16.81 271 ASP A N 1
ATOM 2099 C CA . ASP A 1 279 ? -6.891 -32.096 -1.292 1.00 16.16 271 ASP A CA 1
ATOM 2100 C C . ASP A 1 279 ? -6.650 -31.138 -2.458 1.00 17.86 271 ASP A C 1
ATOM 2101 O O . ASP A 1 279 ? -6.019 -30.087 -2.318 1.00 17.93 271 ASP A O 1
ATOM 2106 N N . TRP A 1 280 ? -7.148 -31.521 -3.628 1.00 17.36 272 TRP A N 1
ATOM 2107 C CA . TRP A 1 280 ? -6.865 -30.834 -4.882 1.00 17.93 272 TRP A CA 1
ATOM 2108 C C . TRP A 1 280 ? -7.758 -29.623 -5.126 1.00 20.57 272 TRP A C 1
ATOM 2109 O O . TRP A 1 280 ? -7.591 -28.964 -6.159 1.00 19.72 272 TRP A O 1
ATOM 2120 N N . THR A 1 281 ? -8.712 -29.321 -4.238 1.00 17.86 273 THR A N 1
ATOM 2121 C CA . THR A 1 281 ? -9.643 -28.232 -4.533 1.00 18.78 273 THR A CA 1
ATOM 2122 C C . THR A 1 281 ? -8.995 -26.855 -4.457 1.00 20.20 273 THR A C 1
ATOM 2123 O O . THR A 1 281 ? -9.585 -25.890 -4.955 1.00 21.60 273 THR A O 1
ATOM 2127 N N . LEU A 1 282 ? -7.810 -26.736 -3.865 1.00 19.73 274 LEU A N 1
ATOM 2128 C CA . LEU A 1 282 ? -7.000 -25.540 -4.047 1.00 20.30 274 LEU A CA 1
ATOM 2129 C C . LEU A 1 282 ? -5.580 -25.968 -4.381 1.00 17.93 274 LEU A C 1
ATOM 2130 O O . LEU A 1 282 ? -5.120 -27.037 -3.971 1.00 20.14 274 LEU A O 1
ATOM 2135 N N . ASP A 1 283 ? -4.896 -25.129 -5.157 1.00 20.08 275 ASP A N 1
ATOM 2136 C CA . ASP A 1 283 ? -3.534 -25.449 -5.567 1.00 18.78 275 ASP A CA 1
ATOM 2137 C C . ASP A 1 283 ? -2.564 -25.185 -4.420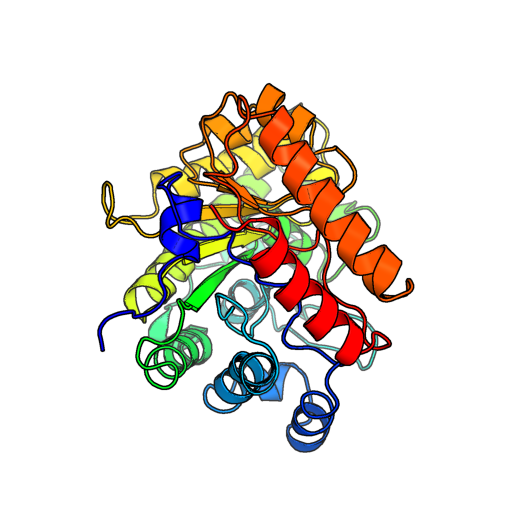 1.00 16.29 275 ASP A C 1
ATOM 2138 O O . ASP A 1 283 ? -2.813 -24.344 -3.555 1.00 19.54 275 ASP A O 1
ATOM 2143 N N . LEU A 1 284 ? -1.440 -25.915 -4.425 1.00 17.63 276 LEU A N 1
ATOM 2144 C CA . LEU A 1 284 ? -0.504 -25.814 -3.304 1.00 19.72 276 LEU A CA 1
ATOM 2145 C C . LEU A 1 284 ? 0.158 -24.442 -3.197 1.00 20.39 276 LEU A C 1
ATOM 2146 O O . LEU A 1 284 ? 0.589 -24.072 -2.102 1.00 20.35 276 LEU A O 1
ATOM 2151 N N . ASP A 1 285 ? 0.268 -23.678 -4.295 1.00 18.38 277 ASP A N 1
ATOM 2152 C CA . ASP A 1 285 ? 0.850 -22.343 -4.169 1.00 20.76 277 ASP A CA 1
ATOM 2153 C C . ASP A 1 285 ? -0.086 -21.415 -3.409 1.00 20.77 277 ASP A C 1
ATOM 2154 O O . ASP A 1 285 ? 0.360 -20.640 -2.553 1.00 23.28 277 ASP A O 1
ATOM 2159 N N . GLU A 1 286 ? -1.385 -21.489 -3.690 1.00 20.34 278 GLU A N 1
ATOM 2160 C CA . GLU A 1 286 ? -2.354 -20.749 -2.889 1.00 23.30 278 GLU A CA 1
ATOM 2161 C C . GLU A 1 286 ? -2.346 -21.225 -1.438 1.00 23.20 278 GLU A C 1
ATOM 2162 O O . GLU A 1 286 ? -2.489 -20.414 -0.513 1.00 23.19 278 GLU A O 1
ATOM 2168 N N . ALA A 1 287 ? -2.175 -22.534 -1.214 1.00 20.51 279 ALA A N 1
ATOM 2169 C CA . ALA A 1 287 ? -2.101 -23.033 0.157 1.00 20.39 279 ALA A CA 1
ATOM 2170 C C . ALA A 1 287 ? -0.887 -22.470 0.891 1.00 22.49 279 ALA A C 1
ATOM 2171 O O . ALA A 1 287 ? -0.975 -22.128 2.077 1.00 23.83 279 ALA A O 1
ATOM 2173 N N . MET A 1 288 ? 0.257 -22.364 0.207 1.00 21.92 280 MET A N 1
ATOM 2174 C CA . MET A 1 288 ? 1.417 -21.717 0.819 1.00 22.76 280 MET A CA 1
ATOM 2175 C C . MET A 1 288 ? 1.134 -20.256 1.142 1.00 24.67 280 MET A C 1
ATOM 2176 O O . MET A 1 288 ? 1.560 -19.749 2.188 1.00 26.71 280 MET A O 1
ATOM 2181 N N . ARG A 1 289 ? 0.427 -19.556 0.253 1.00 24.37 281 ARG A N 1
ATOM 2182 C CA . ARG A 1 289 ? 0.108 -18.156 0.508 1.00 26.34 281 ARG A CA 1
ATOM 2183 C C . ARG A 1 289 ? -0.740 -18.006 1.767 1.00 25.29 281 ARG A C 1
ATOM 2184 O O . ARG A 1 289 ? -0.467 -17.144 2.610 1.00 32.07 281 ARG A O 1
ATOM 2192 N N . ARG A 1 290 ? -1.756 -18.853 1.928 1.00 25.21 282 ARG A N 1
ATOM 2193 C CA . ARG A 1 290 ? -2.670 -18.713 3.057 1.00 27.45 282 ARG A CA 1
ATOM 2194 C C . ARG A 1 290 ? -2.088 -19.204 4.376 1.00 25.52 282 ARG A C 1
ATOM 2195 O O . ARG A 1 290 ? -2.556 -18.775 5.436 1.00 27.63 282 ARG A O 1
ATOM 2203 N N . THR A 1 291 ? -1.098 -20.095 4.348 1.00 29.17 283 THR A N 1
ATOM 2204 C CA . THR A 1 291 ? -0.500 -20.621 5.569 1.00 26.99 283 THR A CA 1
ATOM 2205 C C . THR A 1 291 ? 0.767 -19.886 5.977 1.00 28.20 283 THR A C 1
ATOM 2206 O O . THR A 1 291 ? 1.337 -20.202 7.026 1.00 26.88 283 THR A O 1
ATOM 2210 N N . GLY A 1 292 ? 1.234 -18.940 5.162 1.00 29.63 284 GLY A N 1
ATOM 2211 C CA . GLY A 1 292 ? 2.315 -18.049 5.543 1.00 30.32 284 GLY A CA 1
ATOM 2212 C C . GLY A 1 292 ? 3.659 -18.697 5.781 1.00 30.06 284 GLY A C 1
ATOM 2213 O O . GLY A 1 292 ? 4.505 -18.108 6.464 1.00 31.69 284 GLY A O 1
ATOM 2214 N N . GLY A 1 293 ? 3.898 -19.880 5.224 1.00 31.17 285 GLY A N 1
ATOM 2215 C CA . GLY A 1 293 ? 5.141 -20.575 5.492 1.00 32.41 285 GLY A CA 1
ATOM 2216 C C . GLY A 1 293 ? 5.242 -21.192 6.869 1.00 30.69 285 GLY A C 1
ATOM 2217 O O . GLY A 1 293 ? 6.298 -21.731 7.214 1.00 27.68 285 GLY A O 1
ATOM 2218 N N . ARG A 1 294 ? 4.168 -21.144 7.666 1.00 24.19 286 ARG A N 1
ATOM 2219 C CA . ARG A 1 294 ? 4.224 -21.645 9.034 1.00 24.25 286 ARG A CA 1
ATOM 2220 C C . ARG A 1 294 ? 4.250 -23.162 9.114 1.00 24.35 286 ARG A C 1
ATOM 2221 O O . ARG A 1 294 ? 4.652 -23.701 10.150 1.00 25.75 286 ARG A O 1
ATOM 2229 N N . VAL A 1 295 ? 3.812 -23.862 8.074 1.00 19.69 287 VAL A N 1
ATOM 2230 C CA . VAL A 1 295 ? 3.643 -25.306 8.149 1.00 19.57 287 VAL A CA 1
ATOM 2231 C C . VAL A 1 295 ? 4.188 -25.973 6.898 1.00 18.66 287 VAL A C 1
ATOM 2232 O O . VAL A 1 295 ? 4.234 -25.382 5.816 1.00 22.02 287 VAL A O 1
ATOM 2236 N N . ALA A 1 296 ? 4.588 -27.229 7.057 1.00 19.81 288 ALA A N 1
ATOM 2237 C CA . ALA A 1 296 ? 4.756 -28.094 5.909 1.00 17.71 288 ALA A CA 1
ATOM 2238 C C . ALA A 1 296 ? 3.389 -28.387 5.295 1.00 18.39 288 ALA A C 1
ATOM 2239 O O . ALA A 1 296 ? 2.353 -28.281 5.959 1.00 18.96 288 ALA A O 1
ATOM 2241 N N . LEU A 1 297 ? 3.381 -28.721 4.007 1.00 18.53 289 LEU A N 1
ATOM 2242 C CA . LEU A 1 297 ? 2.150 -29.085 3.314 1.00 17.12 289 LEU A CA 1
ATOM 2243 C C . LEU A 1 297 ? 2.255 -30.507 2.786 1.00 16.54 289 LEU A C 1
ATOM 2244 O O . LEU A 1 297 ? 3.289 -30.906 2.237 1.00 17.10 289 LEU A O 1
ATOM 2249 N N . GLN A 1 298 ? 1.178 -31.263 2.951 1.00 14.58 290 GLN A N 1
ATOM 2250 C CA . GLN A 1 298 ? 1.103 -32.636 2.475 1.00 16.06 290 GLN A CA 1
ATOM 2251 C C . GLN A 1 298 ? -0.048 -32.748 1.484 1.00 17.30 290 GLN A C 1
ATOM 2252 O O . GLN A 1 298 ? -1.161 -32.307 1.776 1.00 17.05 290 GLN A O 1
ATOM 2258 N N . GLY A 1 299 ? 0.225 -33.300 0.302 1.00 16.55 291 GLY A N 1
ATOM 2259 C CA . GLY A 1 299 ? -0.799 -33.425 -0.722 1.00 15.47 291 GLY A CA 1
ATOM 2260 C C . GLY A 1 299 ? -0.217 -33.120 -2.087 1.00 13.82 291 GLY A C 1
ATOM 2261 O O . GLY A 1 299 ? 0.999 -33.089 -2.243 1.00 15.97 291 GLY A O 1
ATOM 2262 N N . ASN A 1 300 ? -1.070 -32.877 -3.096 1.00 15.06 292 ASN A N 1
ATOM 2263 C CA . ASN A 1 300 ? -2.526 -32.808 -2.969 1.00 14.26 292 ASN A CA 1
ATOM 2264 C C . ASN A 1 300 ? -3.197 -33.383 -4.223 1.00 15.46 292 ASN A C 1
ATOM 2265 O O . ASN A 1 300 ? -4.238 -32.890 -4.662 1.00 17.11 292 ASN A O 1
ATOM 2270 N N . LEU A 1 301 ? -2.606 -34.449 -4.762 1.00 15.78 293 LEU A N 1
ATOM 2271 C CA . LEU A 1 301 ? -3.006 -34.966 -6.070 1.00 16.36 293 LEU A CA 1
ATOM 2272 C C . LEU A 1 301 ? -4.395 -35.606 -6.037 1.00 15.38 293 LEU A C 1
ATOM 2273 O O . LEU A 1 301 ? -4.695 -36.433 -5.180 1.00 15.87 293 LEU A O 1
ATOM 2278 N N . ASP A 1 302 ? -5.235 -35.243 -6.996 1.00 14.72 294 ASP A N 1
ATOM 2279 C CA . ASP A 1 302 ? -6.508 -35.930 -7.189 1.00 14.45 294 ASP A CA 1
ATOM 2280 C C . ASP A 1 302 ? -6.220 -37.389 -7.538 1.00 16.65 294 ASP A C 1
ATOM 2281 O O . ASP A 1 302 ? -5.525 -37.648 -8.531 1.00 16.54 294 ASP A O 1
ATOM 2286 N N . PRO A 1 303 ? -6.704 -38.360 -6.759 1.00 15.47 295 PRO A N 1
ATOM 2287 C CA . PRO A 1 303 ? -6.341 -39.764 -7.023 1.00 16.44 295 PRO A CA 1
ATOM 2288 C C . PRO A 1 303 ? -6.848 -40.293 -8.359 1.00 16.22 295 PRO A C 1
ATOM 2289 O O . PRO A 1 303 ? -6.261 -41.250 -8.889 1.00 16.22 295 PRO A O 1
ATOM 2293 N N . THR A 1 304 ? -7.880 -39.681 -8.945 1.00 14.72 296 THR A N 1
ATOM 2294 C CA . THR A 1 304 ? -8.327 -40.127 -10.258 1.00 14.05 296 THR A CA 1
ATOM 2295 C C . THR A 1 304 ? -7.258 -39.906 -11.324 1.00 16.25 296 THR A C 1
ATOM 2296 O O . THR A 1 304 ? -7.361 -40.487 -12.408 1.00 16.30 296 THR A O 1
ATOM 2300 N N . THR A 1 305 ? -6.228 -39.098 -11.037 1.00 14.30 297 THR A N 1
ATOM 2301 C CA . THR A 1 305 ? -5.071 -39.020 -11.925 1.00 13.96 297 THR A CA 1
ATOM 2302 C C . THR A 1 305 ? -4.489 -40.393 -12.214 1.00 14.77 297 THR A C 1
ATOM 2303 O O . THR A 1 305 ? -3.906 -40.612 -13.280 1.00 16.93 297 THR A O 1
ATOM 2307 N N . LEU A 1 306 ? -4.647 -41.337 -11.290 1.00 14.26 298 LEU A N 1
ATOM 2308 C CA . LEU A 1 306 ? -4.050 -42.649 -11.501 1.00 15.69 298 LEU A CA 1
ATOM 2309 C C . LEU A 1 306 ? -4.728 -43.434 -12.614 1.00 14.71 298 LEU A C 1
ATOM 2310 O O . LEU A 1 306 ? -4.157 -44.432 -13.073 1.00 15.42 298 LEU A O 1
ATOM 2315 N N . TYR A 1 307 ? -5.912 -43.008 -13.074 1.00 15.49 299 TYR A N 1
ATOM 2316 C CA . TYR A 1 307 ? -6.536 -43.594 -14.261 1.00 14.60 299 TYR A CA 1
ATOM 2317 C C . TYR A 1 307 ? -5.936 -43.089 -15.567 1.00 16.97 299 TYR A C 1
ATOM 2318 O O . TYR A 1 307 ? -6.234 -43.662 -16.627 1.00 17.09 299 TYR A O 1
ATOM 2327 N N . ALA A 1 308 ? -5.127 -42.034 -15.524 1.00 16.57 300 ALA A N 1
ATOM 2328 C CA . ALA A 1 308 ? -4.557 -41.455 -16.730 1.00 15.23 300 ALA A CA 1
ATOM 2329 C C . ALA A 1 308 ? -3.362 -42.278 -17.203 1.00 15.90 300 ALA A C 1
ATOM 2330 O O . ALA A 1 308 ? -2.948 -43.254 -16.575 1.00 16.50 300 ALA A O 1
ATOM 2332 N N . SER A 1 309 ? -2.815 -41.890 -18.353 1.00 17.02 301 SER A N 1
ATOM 2333 C CA . SER A 1 309 ? -1.668 -42.585 -18.903 1.00 16.97 301 SER A CA 1
ATOM 2334 C C . SER A 1 309 ? -0.456 -42.396 -18.002 1.00 16.87 301 SER A C 1
ATOM 2335 O O . SER A 1 309 ? -0.382 -41.437 -17.231 1.00 16.52 301 SER A O 1
ATOM 2338 N N . PRO A 1 310 ? 0.515 -43.297 -18.098 1.00 15.55 302 PRO A N 1
ATOM 2339 C CA . PRO A 1 310 ? 1.764 -43.111 -17.342 1.00 15.23 302 PRO A CA 1
ATOM 2340 C C . PRO A 1 310 ? 2.421 -41.766 -17.603 1.00 17.41 302 PRO A C 1
ATOM 2341 O O . PRO A 1 310 ? 2.851 -41.113 -16.644 1.00 17.34 302 PRO A O 1
ATOM 2345 N N . ASP A 1 311 ? 2.500 -41.326 -18.862 1.00 15.58 303 ASP A N 1
ATOM 2346 C CA . ASP A 1 311 ? 3.074 -40.013 -19.138 1.00 16.00 303 ASP A CA 1
ATOM 2347 C C . ASP A 1 311 ? 2.289 -38.918 -18.433 1.00 19.36 303 ASP A C 1
ATOM 2348 O O . ASP A 1 311 ? 2.879 -37.974 -17.888 1.00 18.79 303 ASP A O 1
ATOM 2353 N N . ALA A 1 312 ? 0.954 -39.020 -18.441 1.00 17.36 304 ALA A N 1
ATOM 2354 C CA . ALA A 1 312 ? 0.130 -38.000 -17.801 1.00 17.16 304 ALA A CA 1
ATOM 2355 C C . ALA A 1 312 ? 0.303 -38.014 -16.290 1.00 16.38 304 ALA A C 1
ATOM 2356 O O . ALA A 1 312 ? 0.252 -36.955 -15.653 1.00 18.47 304 ALA A O 1
ATOM 2358 N N . ILE A 1 313 ? 0.497 -39.197 -15.706 1.00 15.98 305 ILE A N 1
ATOM 2359 C CA . ILE A 1 313 ? 0.728 -39.295 -14.265 1.00 13.93 305 ILE A CA 1
ATOM 2360 C C . ILE A 1 313 ? 2.042 -38.620 -13.898 1.00 16.10 305 ILE A C 1
ATOM 2361 O O . ILE A 1 313 ? 2.115 -37.839 -12.941 1.00 16.52 305 ILE A O 1
ATOM 2366 N N . ALA A 1 314 ? 3.104 -38.914 -14.648 1.00 16.26 306 ALA A N 1
ATOM 2367 C CA . ALA A 1 314 ? 4.379 -38.253 -14.384 1.00 15.91 306 ALA A CA 1
ATOM 2368 C C . ALA A 1 314 ? 4.253 -36.740 -14.519 1.00 18.32 306 ALA A C 1
ATOM 2369 O O . ALA A 1 314 ? 4.805 -35.985 -13.704 1.00 18.48 306 ALA A O 1
ATOM 2371 N N . ALA A 1 315 ? 3.536 -36.274 -15.545 1.00 18.66 307 ALA A N 1
ATOM 2372 C CA . ALA A 1 315 ? 3.379 -34.835 -15.739 1.00 16.78 307 ALA A CA 1
ATOM 2373 C C . ALA A 1 315 ? 2.575 -34.214 -14.604 1.00 20.25 307 ALA A C 1
ATOM 2374 O O . ALA A 1 315 ? 2.862 -33.091 -14.171 1.00 20.32 307 ALA A O 1
ATOM 2376 N N . ALA A 1 316 ? 1.566 -34.934 -14.114 1.00 18.19 308 ALA A N 1
ATOM 2377 C CA . ALA A 1 316 ? 0.741 -34.404 -13.036 1.00 17.05 308 ALA A CA 1
ATOM 2378 C C . ALA A 1 316 ? 1.519 -34.339 -11.735 1.00 18.39 308 ALA A C 1
ATOM 2379 O O . ALA A 1 316 ? 1.348 -33.394 -10.950 1.00 20.09 308 ALA A O 1
ATOM 2381 N N . ALA A 1 317 ? 2.375 -35.331 -11.482 1.00 17.83 309 ALA A N 1
ATOM 2382 C CA . ALA A 1 317 ? 3.239 -35.259 -10.307 1.00 19.01 309 ALA A CA 1
ATOM 2383 C C . ALA A 1 317 ? 4.177 -34.066 -10.400 1.00 17.63 309 ALA A C 1
ATOM 2384 O O . ALA A 1 317 ? 4.387 -33.354 -9.411 1.00 19.77 309 ALA A O 1
ATOM 2386 N N . ALA A 1 318 ? 4.749 -33.832 -11.588 1.00 16.05 310 ALA A N 1
ATOM 2387 C CA . ALA A 1 318 ? 5.610 -32.670 -11.779 1.00 16.67 310 ALA A CA 1
ATOM 2388 C C . ALA A 1 318 ? 4.840 -31.376 -11.564 1.00 18.73 310 ALA A C 1
ATOM 2389 O O . ALA A 1 318 ? 5.376 -30.416 -10.994 1.00 20.31 310 ALA A O 1
ATOM 2391 N N . ARG A 1 319 ? 3.579 -31.329 -12.015 1.00 18.20 311 ARG A N 1
ATOM 2392 C CA . ARG A 1 319 ? 2.771 -30.123 -11.841 1.00 18.76 311 ARG A CA 1
ATOM 2393 C C . ARG A 1 319 ? 2.536 -29.831 -10.362 1.00 17.03 311 ARG A C 1
ATOM 2394 O O . ARG A 1 319 ? 2.694 -28.690 -9.911 1.00 19.85 311 ARG A O 1
ATOM 2402 N N . VAL A 1 320 ? 2.151 -30.849 -9.592 1.00 16.86 312 VAL A N 1
ATOM 2403 C CA . VAL A 1 320 ? 1.935 -30.646 -8.157 1.00 15.79 312 VAL A CA 1
ATOM 2404 C C . VAL A 1 320 ? 3.221 -30.172 -7.487 1.00 18.81 312 VAL A C 1
ATOM 2405 O O . VAL A 1 320 ? 3.223 -29.203 -6.713 1.00 17.79 312 VAL A O 1
ATOM 2409 N N . LEU A 1 321 ? 4.336 -30.840 -7.785 1.00 16.86 313 LEU A N 1
ATOM 2410 C CA . LEU A 1 321 ? 5.616 -30.452 -7.198 1.00 17.56 313 LEU A CA 1
ATOM 2411 C C . LEU A 1 321 ? 5.994 -29.029 -7.578 1.00 18.42 313 LEU A C 1
ATOM 2412 O O . LEU A 1 321 ? 6.396 -28.231 -6.722 1.00 19.36 313 LEU A O 1
ATOM 2417 N N . ASP A 1 322 ? 5.886 -28.690 -8.868 1.00 19.16 314 ASP A N 1
ATOM 2418 C CA . ASP A 1 322 ? 6.333 -27.372 -9.308 1.00 17.47 314 ASP A CA 1
ATOM 2419 C C . ASP A 1 322 ? 5.412 -26.268 -8.803 1.00 18.29 314 ASP A C 1
ATOM 2420 O O . ASP A 1 322 ? 5.874 -25.150 -8.554 1.00 20.80 314 ASP A O 1
ATOM 2425 N N . THR A 1 323 ? 4.120 -26.569 -8.634 1.00 18.88 315 THR A N 1
ATOM 2426 C CA . THR A 1 323 ? 3.193 -25.588 -8.080 1.00 16.37 315 THR A CA 1
ATOM 2427 C C . THR A 1 323 ? 3.519 -25.295 -6.625 1.00 17.67 315 THR A C 1
ATOM 2428 O O . THR A 1 323 ? 3.545 -24.125 -6.215 1.00 21.04 315 THR A O 1
ATOM 2432 N N . TYR A 1 324 ? 3.795 -26.340 -5.837 1.00 18.33 316 TYR A N 1
ATOM 2433 C CA . TYR A 1 324 ? 4.268 -26.122 -4.473 1.00 21.36 316 TYR A CA 1
ATOM 2434 C C . TYR A 1 324 ? 5.491 -25.216 -4.458 1.00 20.26 316 TYR A C 1
ATOM 2435 O O . TYR A 1 324 ? 5.544 -24.225 -3.712 1.00 21.56 316 TYR A O 1
ATOM 2444 N N . ALA A 1 325 ? 6.504 -25.557 -5.259 1.00 18.67 317 ALA A N 1
ATOM 2445 C CA . ALA A 1 325 ? 7.747 -24.796 -5.240 1.00 20.43 317 ALA A CA 1
ATOM 2446 C C . ALA A 1 325 ? 7.508 -23.342 -5.620 1.00 20.02 317 ALA A C 1
ATOM 2447 O O . ALA A 1 325 ? 8.097 -22.430 -5.025 1.00 23.86 317 ALA A O 1
ATOM 2449 N N . ALA A 1 326 ? 6.608 -23.099 -6.581 1.00 21.35 318 ALA A N 1
ATOM 2450 C CA . ALA A 1 326 ? 6.340 -21.727 -7.013 1.00 23.43 318 ALA A CA 1
ATOM 2451 C C . ALA A 1 326 ? 5.722 -20.892 -5.900 1.00 25.86 318 ALA A C 1
ATOM 2452 O O . ALA A 1 326 ? 5.880 -19.665 -5.882 1.00 30.35 318 ALA A O 1
ATOM 2454 N N . GLY A 1 327 ? 5.003 -21.521 -4.983 1.00 23.64 319 GLY A N 1
ATOM 2455 C CA . GLY A 1 327 ? 4.466 -20.797 -3.852 1.00 25.01 319 GLY A CA 1
ATOM 2456 C C . GLY A 1 327 ? 5.379 -20.747 -2.656 1.00 27.71 319 GLY A C 1
ATOM 2457 O O . GLY A 1 327 ? 5.023 -20.158 -1.630 1.00 26.86 319 GLY A O 1
ATOM 2458 N N . ASN A 1 328 ? 6.563 -21.346 -2.764 1.00 25.97 320 ASN A N 1
ATOM 2459 C CA . ASN A 1 328 ? 7.529 -21.435 -1.676 1.00 22.26 320 ASN A CA 1
ATOM 2460 C C . ASN A 1 328 ? 8.859 -20.800 -2.075 1.00 26.80 320 ASN A C 1
ATOM 2461 O O . ASN A 1 328 ? 9.933 -21.276 -1.700 1.00 27.02 320 ASN A O 1
ATOM 2466 N N . GLY A 1 329 ? 8.804 -19.714 -2.846 1.00 26.18 321 GLY A N 1
ATOM 2467 C CA . GLY A 1 329 ? 10.021 -19.018 -3.241 1.00 28.18 321 GLY A CA 1
ATOM 2468 C C . GLY A 1 329 ? 10.952 -19.838 -4.108 1.00 25.85 321 GLY A C 1
ATOM 2469 O O . GLY A 1 329 ? 12.158 -19.563 -4.147 1.00 31.68 321 GLY A O 1
ATOM 2470 N N . GLY A 1 330 ? 10.426 -20.844 -4.805 1.00 28.89 322 GLY A N 1
ATOM 2471 C CA . GLY A 1 330 ? 11.227 -21.700 -5.648 1.00 25.68 322 GLY A CA 1
ATOM 2472 C C . GLY A 1 330 ? 11.768 -22.934 -4.964 1.00 27.43 322 GLY A C 1
ATOM 2473 O O . GLY A 1 330 ? 12.320 -23.811 -5.642 1.00 30.35 322 GLY A O 1
ATOM 2474 N N . SER A 1 331 ? 11.625 -23.033 -3.650 1.00 23.79 323 SER A N 1
ATOM 2475 C CA . SER A 1 331 ? 12.138 -24.163 -2.891 1.00 23.49 323 SER A CA 1
ATOM 2476 C C . SER A 1 331 ? 11.145 -25.322 -2.880 1.00 22.79 323 SER A C 1
ATOM 2477 O O . SER A 1 331 ? 9.938 -25.127 -2.704 1.00 21.41 323 SER A O 1
ATOM 2480 N N . ARG A 1 332 ? 11.669 -26.539 -3.051 1.00 23.75 324 ARG A N 1
ATOM 2481 C CA . ARG A 1 332 ? 10.856 -27.745 -2.945 1.00 19.51 324 ARG A CA 1
ATOM 2482 C C . ARG A 1 332 ? 10.672 -28.209 -1.501 1.00 20.26 324 ARG A C 1
ATOM 2483 O O . ARG A 1 332 ? 9.866 -29.124 -1.259 1.00 19.17 324 ARG A O 1
ATOM 2491 N N . GLU A 1 333 ? 11.389 -27.607 -0.543 1.00 20.70 325 GLU A N 1
ATOM 2492 C CA . GLU A 1 333 ? 11.400 -28.116 0.826 1.00 20.62 325 GLU A CA 1
ATOM 2493 C C . GLU A 1 333 ? 10.091 -27.819 1.546 1.00 23.42 325 GLU A C 1
ATOM 2494 O O . GLU A 1 333 ? 9.402 -26.838 1.252 1.00 21.70 325 GLU A O 1
ATOM 2500 N N . GLY A 1 334 ? 9.776 -28.674 2.522 1.00 19.38 326 GLY A N 1
ATOM 2501 C CA . GLY A 1 334 ? 8.595 -28.532 3.350 1.00 17.65 326 GLY A CA 1
ATOM 2502 C C . GLY A 1 334 ? 7.351 -29.164 2.775 1.00 19.21 326 GLY A C 1
ATOM 2503 O O . GLY A 1 334 ? 6.246 -28.831 3.210 1.00 19.84 326 GLY A O 1
ATOM 2504 N N . HIS A 1 335 ? 7.501 -30.067 1.813 1.00 18.82 327 HIS A N 1
ATOM 2505 C CA . HIS A 1 335 ? 6.387 -30.677 1.096 1.00 18.70 327 HIS A CA 1
ATOM 2506 C C . HIS A 1 335 ? 6.478 -32.188 1.219 1.00 18.49 327 HIS A C 1
ATOM 2507 O O . HIS A 1 335 ? 7.548 -32.765 1.002 1.00 18.57 327 HIS A O 1
ATOM 2514 N N . VAL A 1 336 ? 5.356 -32.824 1.557 1.00 16.12 328 VAL A N 1
ATOM 2515 C CA . VAL A 1 336 ? 5.192 -34.276 1.466 1.00 15.77 328 VAL A CA 1
ATOM 2516 C C . VAL A 1 336 ? 4.168 -34.543 0.375 1.00 16.55 328 VAL A C 1
ATOM 2517 O O . VAL A 1 336 ? 3.033 -34.051 0.439 1.00 17.56 328 VAL A O 1
ATOM 2521 N N . PHE A 1 337 ? 4.564 -35.290 -0.649 1.00 15.70 329 PHE A N 1
ATOM 2522 C CA . PHE A 1 337 ? 3.623 -35.589 -1.719 1.00 15.46 329 PHE A CA 1
ATOM 2523 C C . PHE A 1 337 ? 2.612 -36.623 -1.234 1.00 14.66 329 PHE A C 1
ATOM 2524 O O . PHE A 1 337 ? 2.984 -37.615 -0.599 1.00 15.90 329 PHE A O 1
ATOM 2532 N N . ASN A 1 338 ? 1.331 -36.387 -1.524 1.00 13.92 330 ASN A N 1
ATOM 2533 C CA . ASN A 1 338 ? 0.278 -37.349 -1.211 1.00 14.08 330 ASN A CA 1
ATOM 2534 C C . ASN A 1 338 ? -0.904 -37.053 -2.124 1.00 14.09 330 ASN A C 1
ATOM 2535 O O . ASN A 1 338 ? -0.948 -36.020 -2.808 1.00 15.55 330 ASN A 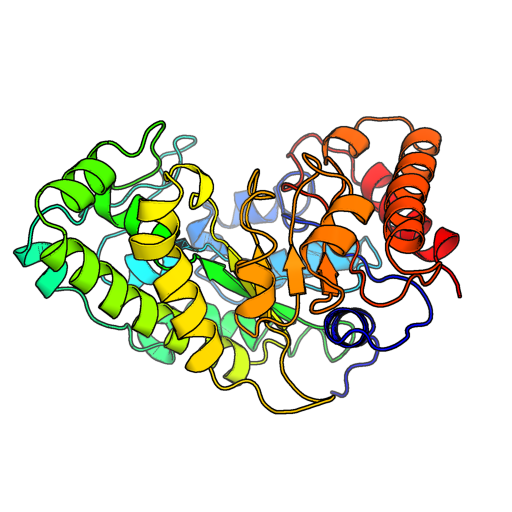O 1
ATOM 2540 N N . LEU A 1 339 ? -1.843 -37.997 -2.144 1.00 14.14 331 LEU A N 1
ATOM 2541 C CA . LEU A 1 339 ? -3.160 -37.811 -2.729 1.00 14.76 331 LEU A CA 1
ATOM 2542 C C . LEU A 1 339 ? -4.027 -36.971 -1.798 1.00 16.74 331 LEU A C 1
ATOM 2543 O O . LEU A 1 339 ? -3.767 -36.864 -0.599 1.00 18.83 331 LEU A O 1
ATOM 2548 N N . GLY A 1 340 ? -5.096 -36.405 -2.357 1.00 15.56 332 GLY A N 1
ATOM 2549 C CA . GLY A 1 340 ? -6.086 -35.713 -1.555 1.00 16.75 332 GLY A CA 1
ATOM 2550 C C . GLY A 1 340 ? -7.215 -36.574 -1.038 1.00 17.77 332 GLY A C 1
ATOM 2551 O O . GLY A 1 340 ? -8.023 -36.105 -0.228 1.00 19.38 332 GLY A O 1
ATOM 2552 N N . HIS A 1 341 ? -7.302 -37.818 -1.507 1.00 16.58 333 HIS A N 1
ATOM 2553 C CA . HIS A 1 341 ? -8.299 -38.794 -1.088 1.00 16.80 333 HIS A CA 1
ATOM 2554 C C . HIS A 1 341 ? -7.707 -40.167 -1.379 1.00 17.46 333 HIS A C 1
ATOM 2555 O O . HIS A 1 341 ? -6.805 -40.298 -2.213 1.00 17.16 333 HIS A O 1
ATOM 2562 N N . GLY A 1 342 ? -8.222 -41.187 -0.695 1.00 18.73 334 GLY A N 1
ATOM 2563 C CA . GLY A 1 342 ? -7.632 -42.513 -0.790 1.00 19.47 334 GLY A CA 1
ATOM 2564 C C . GLY A 1 342 ? -7.811 -43.179 -2.143 1.00 19.33 334 GLY A C 1
ATOM 2565 O O . GLY A 1 342 ? -8.736 -42.885 -2.910 1.00 19.93 334 GLY A O 1
ATOM 2566 N N . MET A 1 343 ? -6.894 -44.113 -2.416 1.00 16.50 335 MET A N 1
ATOM 2567 C CA A MET A 1 343 ? -7.001 -44.827 -3.675 0.51 17.79 335 MET A CA 1
ATOM 2568 C CA B MET A 1 343 ? -6.916 -44.984 -3.594 0.49 19.27 335 MET A CA 1
ATOM 2569 C C . MET A 1 343 ? -8.246 -45.711 -3.713 1.00 17.25 335 MET A C 1
ATOM 2570 O O . MET A 1 343 ? -8.811 -46.127 -2.698 1.00 21.20 335 MET A O 1
ATOM 2579 N N . SER A 1 344 ? -8.700 -45.940 -4.920 1.00 17.59 336 SER A N 1
ATOM 2580 C CA . SER A 1 344 ? -9.911 -46.695 -5.184 1.00 17.97 336 SER A CA 1
ATOM 2581 C C . SER A 1 344 ? -9.589 -48.136 -5.550 1.00 18.93 336 SER A C 1
ATOM 2582 O O . SER A 1 344 ? -8.521 -48.417 -6.107 1.00 18.61 336 SER A O 1
ATOM 2585 N N . PRO A 1 345 ? -10.528 -49.053 -5.293 1.00 18.54 337 PRO A N 1
ATOM 2586 C CA . PRO A 1 345 ? -10.240 -50.483 -5.498 1.00 15.69 337 PRO A CA 1
ATOM 2587 C C . PRO A 1 345 ? -9.892 -50.865 -6.928 1.00 18.43 337 PRO A C 1
ATOM 2588 O O . PRO A 1 345 ? -9.222 -51.889 -7.127 1.00 19.31 337 PRO A O 1
ATOM 2592 N N . ASP A 1 346 ? -10.326 -50.101 -7.933 1.00 18.13 338 ASP A N 1
ATOM 2593 C CA . ASP A 1 346 ? -10.087 -50.479 -9.320 1.00 15.49 338 ASP A CA 1
ATOM 2594 C C . ASP A 1 346 ? -8.836 -49.842 -9.906 1.00 17.24 338 ASP A C 1
ATOM 2595 O O . ASP A 1 346 ? -8.610 -49.943 -11.115 1.00 19.58 338 ASP A O 1
ATOM 2600 N N . MET A 1 347 ? -8.013 -49.207 -9.082 1.00 16.30 339 MET A N 1
ATOM 2601 C CA . MET A 1 347 ? -6.816 -48.567 -9.598 1.00 16.71 339 MET A CA 1
ATOM 2602 C C . MET A 1 347 ? -5.689 -49.578 -9.799 1.00 17.05 339 MET A C 1
ATOM 2603 O O . MET A 1 347 ? -5.667 -50.662 -9.204 1.00 18.47 339 MET A O 1
ATOM 2608 N N . ASP A 1 348 ? -4.747 -49.202 -10.667 1.00 16.94 340 ASP A N 1
ATOM 2609 C CA . ASP A 1 348 ? -3.733 -50.117 -11.184 1.00 16.65 340 ASP A CA 1
ATOM 2610 C C . ASP A 1 348 ? -2.439 -49.966 -10.399 1.00 16.36 340 ASP A C 1
ATOM 2611 O O . ASP A 1 348 ? -1.828 -48.888 -10.439 1.00 15.73 340 ASP A O 1
ATOM 2616 N N . PRO A 1 349 ? -1.966 -50.999 -9.707 1.00 14.93 341 PRO A N 1
ATOM 2617 C CA . PRO A 1 349 ? -0.671 -50.881 -9.009 1.00 15.31 341 PRO A CA 1
ATOM 2618 C C . PRO A 1 349 ? 0.471 -50.416 -9.901 1.00 15.12 341 PRO A C 1
ATOM 2619 O O . PRO A 1 349 ? 1.375 -49.735 -9.404 1.00 16.70 341 PRO A O 1
ATOM 2623 N N . ALA A 1 350 ? 0.463 -50.745 -11.200 1.00 15.70 342 ALA A N 1
ATOM 2624 C CA . ALA A 1 350 ? 1.508 -50.238 -12.087 1.00 13.21 342 ALA A CA 1
ATOM 2625 C C . ALA A 1 350 ? 1.548 -48.719 -12.079 1.00 13.83 342 ALA A C 1
ATOM 2626 O O . ALA A 1 350 ? 2.628 -48.118 -12.095 1.00 15.23 342 ALA A O 1
ATOM 2628 N N . HIS A 1 351 ? 0.376 -48.083 -12.098 1.00 15.03 343 HIS A N 1
ATOM 2629 C CA . HIS A 1 351 ? 0.345 -46.626 -12.129 1.00 13.79 343 HIS A CA 1
ATOM 2630 C C . HIS A 1 351 ? 0.748 -46.023 -10.789 1.00 15.66 343 HIS A C 1
ATOM 2631 O O . HIS A 1 351 ? 1.271 -44.906 -10.747 1.00 15.18 343 HIS A O 1
ATOM 2638 N N . VAL A 1 352 ? 0.545 -46.753 -9.693 1.00 14.72 344 VAL A N 1
ATOM 2639 C CA . VAL A 1 352 ? 1.079 -46.311 -8.407 1.00 14.67 344 VAL A CA 1
ATOM 2640 C C . VAL A 1 352 ? 2.600 -46.277 -8.449 1.00 16.45 344 VAL A C 1
ATOM 2641 O O . VAL A 1 352 ? 3.229 -45.308 -8.000 1.00 14.64 344 VAL A O 1
ATOM 2645 N N . GLN A 1 353 ? 3.216 -47.332 -8.990 1.00 14.75 345 GLN A N 1
ATOM 2646 C CA . GLN A 1 353 ? 4.672 -47.363 -9.099 1.00 14.03 345 GLN A CA 1
ATOM 2647 C C . GLN A 1 353 ? 5.168 -46.214 -9.969 1.00 14.83 345 GLN A C 1
ATOM 2648 O O . GLN A 1 353 ? 6.176 -45.565 -9.643 1.00 15.03 345 GLN A O 1
ATOM 2654 N N . VAL A 1 354 ? 4.472 -45.945 -11.081 1.00 15.11 346 VAL A N 1
ATOM 2655 C CA . VAL A 1 354 ? 4.839 -44.822 -11.944 1.00 14.20 346 VAL A CA 1
ATOM 2656 C C . VAL A 1 354 ? 4.846 -43.525 -11.147 1.00 14.38 346 VAL A C 1
ATOM 2657 O O . VAL A 1 354 ? 5.794 -42.731 -11.230 1.00 16.60 346 VAL A O 1
ATOM 2661 N N . LEU A 1 355 ? 3.796 -43.308 -10.345 1.00 14.13 347 LEU A N 1
ATOM 2662 C CA . LEU A 1 355 ? 3.683 -42.074 -9.565 1.00 14.66 347 LEU A CA 1
ATOM 2663 C C . LEU A 1 355 ? 4.816 -41.952 -8.554 1.00 14.94 347 LEU A C 1
ATOM 2664 O O . LEU A 1 355 ? 5.457 -40.896 -8.449 1.00 15.50 347 LEU A O 1
ATOM 2669 N N . VAL A 1 356 ? 5.093 -43.032 -7.818 1.00 13.91 348 VAL A N 1
ATOM 2670 C CA . VAL A 1 356 ? 6.109 -42.969 -6.764 1.00 16.61 348 VAL A CA 1
ATOM 2671 C C . VAL A 1 356 ? 7.481 -42.673 -7.362 1.00 16.97 348 VAL A C 1
ATOM 2672 O O . VAL A 1 356 ? 8.201 -41.775 -6.898 1.00 16.59 348 VAL A O 1
ATOM 2676 N N . ASP A 1 357 ? 7.850 -43.396 -8.432 1.00 14.82 349 ASP A N 1
ATOM 2677 C CA . ASP A 1 357 ? 9.130 -43.132 -9.091 1.00 15.08 349 ASP A CA 1
ATOM 2678 C C . ASP A 1 357 ? 9.191 -41.712 -9.634 1.00 14.40 349 ASP A C 1
ATOM 2679 O O . ASP A 1 357 ? 10.246 -41.072 -9.572 1.00 17.18 349 ASP A O 1
ATOM 2684 N N . ALA A 1 358 ? 8.080 -41.214 -10.189 1.00 15.60 350 ALA A N 1
ATOM 2685 C CA . ALA A 1 358 ? 8.094 -39.896 -10.817 1.00 18.23 350 ALA A CA 1
ATOM 2686 C C . ALA A 1 358 ? 8.257 -38.790 -9.784 1.00 17.13 350 ALA A C 1
ATOM 2687 O O . ALA A 1 358 ? 8.961 -37.804 -10.033 1.00 17.23 350 ALA A O 1
ATOM 2689 N N . VAL A 1 359 ? 7.632 -38.943 -8.617 1.00 17.49 351 VAL A N 1
ATOM 2690 C CA . VAL A 1 359 ? 7.807 -37.950 -7.558 1.00 16.20 351 VAL A CA 1
ATOM 2691 C C . VAL A 1 359 ? 9.272 -37.865 -7.164 1.00 16.34 351 VAL A C 1
ATOM 2692 O O . VAL A 1 359 ? 9.855 -36.775 -7.078 1.00 17.88 351 VAL A O 1
ATOM 2696 N N . HIS A 1 360 ? 9.898 -39.021 -6.948 1.00 14.99 352 HIS A N 1
ATOM 2697 C CA . HIS A 1 360 ? 11.303 -39.038 -6.547 1.00 15.27 352 HIS A CA 1
ATOM 2698 C C . HIS A 1 360 ? 12.204 -38.474 -7.636 1.00 17.88 352 HIS A C 1
ATOM 2699 O O . HIS A 1 360 ? 13.171 -37.763 -7.345 1.00 21.00 352 HIS A O 1
ATOM 2706 N N . ALA A 1 361 ? 11.928 -38.814 -8.897 1.00 16.71 353 ALA A N 1
ATOM 2707 C CA . ALA A 1 361 ? 12.811 -38.396 -9.976 1.00 17.20 353 ALA A CA 1
ATOM 2708 C C . ALA A 1 361 ? 12.709 -36.901 -10.221 1.00 18.35 353 ALA A C 1
ATOM 2709 O O . ALA A 1 361 ? 13.728 -36.208 -10.338 1.00 22.55 353 ALA A O 1
ATOM 2711 N N . HIS A 1 362 ? 11.482 -36.387 -10.297 1.00 17.47 354 HIS A N 1
ATOM 2712 C CA . HIS A 1 362 ? 11.301 -34.992 -10.675 1.00 18.20 354 HIS A CA 1
ATOM 2713 C C . HIS A 1 362 ? 11.791 -34.040 -9.595 1.00 21.61 354 HIS A C 1
ATOM 2714 O O . HIS A 1 362 ? 12.239 -32.929 -9.906 1.00 24.79 354 HIS A O 1
ATOM 2721 N N . SER A 1 363 ? 11.750 -34.462 -8.337 1.00 19.69 355 SER A N 1
ATOM 2722 C CA . SER A 1 363 ? 12.038 -33.581 -7.217 1.00 19.73 355 SER A CA 1
ATOM 2723 C C . SER A 1 363 ? 13.469 -33.697 -6.702 1.00 20.30 355 SER A C 1
ATOM 2724 O O . SER A 1 363 ? 13.771 -33.149 -5.639 1.00 20.03 355 SER A O 1
ATOM 2727 N N . GLN A 1 364 ? 14.360 -34.381 -7.424 1.00 20.61 356 GLN A N 1
ATOM 2728 C CA . GLN A 1 364 ? 15.753 -34.465 -6.995 1.00 21.61 356 GLN A CA 1
ATOM 2729 C C . GLN A 1 364 ? 16.338 -33.074 -6.799 1.00 22.14 356 GLN A C 1
ATOM 2730 O O . GLN A 1 364 ? 16.255 -32.225 -7.689 1.00 24.58 356 GLN A O 1
ATOM 2736 N N . ARG A 1 365 ? 16.936 -32.842 -5.636 1.00 22.21 357 ARG A N 1
ATOM 2737 C CA . ARG A 1 365 ? 17.632 -31.575 -5.397 1.00 25.67 357 ARG A CA 1
ATOM 2738 C C . ARG A 1 365 ? 18.964 -31.550 -6.128 1.00 30.25 357 ARG A C 1
ATOM 2739 O O . ARG A 1 365 ? 19.543 -30.471 -6.306 1.00 32.70 357 ARG A O 1
#

Organism: Stenotrophomonas maltophilia (strain K279a) (NCBI:txid522373)

Sequence (355 aa):
SPLRNDRLLRALRREPVDCTPVWLMMRQAGRYLPEYRRATRAKAGSFLAMAKNNPEEIACEVTLQPLRRFPLDAAILFSDILTIPDAMGLELYFVEGEGPKFRHPVRDEAAIARLAVPDMEQDLGYVMDAVRLLIRRRELDGQVPLIGFSGSPWTLACYMVEGGGSKDFARIKAMALNHPQALHRLLEVTTDAVIAYLGAQRAAGAQALQVFDTWGGVLSPAMYREFSLRYLQRIAEGLERGEGSERTPLILFGKGTGLHLEEALSQTGADALGLDWTLDLDEAMRRTGGRVALQGNLDPTTLYASPDAIAAAAARVLDTYAAGNGGSREGHVFNLGHGMMSPDMDPAHVQVLVDAVHAHSQR

CATH classification: 3.20.20.210

Foldseek 3Di:
DAAPQEQVLCLQQLHDDQFFAADEFPLLDQLDVVSVVLCVVLPHLCSQQQALVSQLVSQCVSVVPAVHQETERRHDQQLFVVLQPQCWDDDVPDFIFGNHAQQDLVSLVSGAQGPCCPSVVSRLSNLLVNQVVCVNHHAYEYEHEFLLQNNLCRNVRGDDDQSVRVVVCCVPPVVSLVSSSVRSLVNRLVNQLSSVVSGHQAYEYEHAPLVSDDPVCSVVRTLVSVLVSLVPRAFDDDSRGHAYEYEYEPPLVCLLVNLPSNGAEYEYEDPDALLSSLVSSVPSHQYEDYAAQCQLVDDLVSLLVSLLVNQQRNCVSVVNDSGRYHYYYRHHDDNNGHVVSVNSNSVSSRVNGRD

Radius of gyration: 19.41 Å; Cα contacts (8 Å, |Δi|>4): 723; chains: 1; bounding box: 48×47×50 Å

B-factor: mean 25.71, std 12.99, range [12.0, 122.07]

Secondary structure (DSSP, 8-state):
---S--HHHHHHTT---SS--B--TTSSSTTSHHHHHHHHHH-SHHHHHTSHHHHHHHHHTGGGTS--S-EE----TTHHHIIIII-EEE-TTS-EEESS---SHHHHHH-----HHHHTHHHHHHHHHHHHHHTTSSPEEEEEE-HHHHHHHHHHTB--SS-HHHHHHHHH-HHHHHHHHHHHHHHHHHHHHHHHHHT-SEEEEE-TTGGGS-HHHHIIIIIHHHHHHHHHS----GGGSPPEEEE-SS-GGGHHHHHTSS-SEEE--TTS-HHHHHHHHTT-SEEE--B-GGGGGS-HHHHHHHHHHHHHHHHHTTTT--TTEEB-BSSPPPTT--HHHHHHHHHHHHHHT--

Nearest PDB structures (foldseek):
  6w2o-assembly1_A  TM=1.003E+00  e=1.515E-72  Stenotrophomonas maltophilia K279a
  4wsh-assembly1_A  TM=9.751E-01  e=2.431E-49  Pseudomonas aeruginosa PAO1
  3cyv-assembly1_A-2  TM=9.780E-01  e=1.758E-47  Shigella flexneri
  4zr8-assembly1_A  TM=9.805E-01  e=7.059E-47  Acinetobacter baumannii AB5075
  4zr8-assembly1_B  TM=9.799E-01  e=1.272E-45  Acinetobacter baumannii AB5075

InterPro domains:
  IPR000257 Uroporphyrinogen decarboxylase (URO-D) [PF01208] (9-356)
  IPR000257 Uroporphyrinogen decarboxylase (URO-D) [PS00906] (26-35)
  IPR000257 Uroporphyrinogen decarboxylase (URO-D) [PS00907] (146-162)
  IPR006361 Uroporphyrinogen decarboxylase HemE [MF_00218] (10-358)
  IPR006361 Uroporphy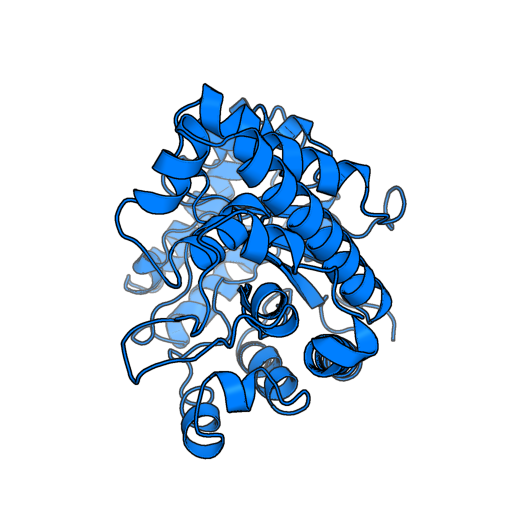rinogen decarboxylase HemE [TIGR01464] (13-355)
  IPR006361 Uroporphyrinogen decarboxylase HemE [cd00717] (14-356)
  IPR038071 UROD/MetE-like superfamily [G3DSA:3.20.20.210] (3-360)
  IPR038071 UROD/MetE-like superfamily [SSF51726] (7-359)